Protein AF-A0AAF0JA16-F1 (afdb_monomer)

InterPro domains:
  IPR009851 Modifier of rudimentary, Modr [PF07200] (41-180)
  IPR009851 Modifier of rudimentary, Modr [PS513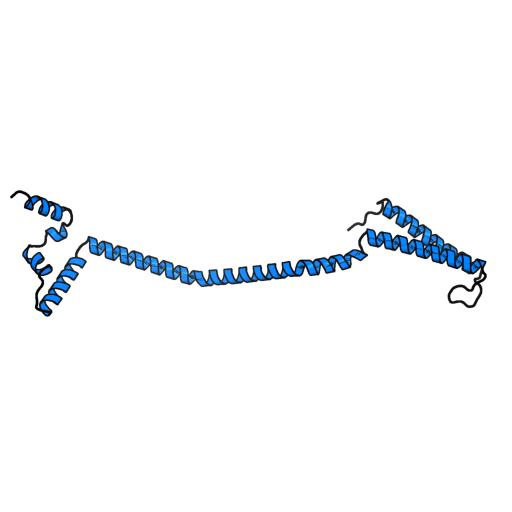14] (102-194)
  IPR029012 Helix hairpin bin domain superfamily [G3DSA:1.10.287.660] (104-188)
  IPR037202 ESCRT assembly domain [SSF140111] (117-178)

Sequence (194 aa):
MAGRGASSARLAAEFPSIAQLSRDEMREVLGESHDPRIQEDQAAYFDALLHSLPEVRDLYDEHKALLERVEEQAARNAELRPKLEAVRAATRAAYEHARAADAAWPAVEREMNEAYKRFSPMALQTRLQLAAAHAHDESEALANAYVEGLPATDSLDMIDDTTFVRHYRALRTLYHRRALLHEQCTHQRVQWRT

pLDDT: mean 85.33, std 13.67, range [38.09, 98.25]

Mean predicted aligned error: 13.99 Å

Foldseek 3Di:
DPPPVVVLVVCCVVPVLVSPDDPVLVCLLVPDDPDVVSVVVSVVVVVVSCCVRPVSVVVVVVVVVVVVVVVVVVVVCVVCVVVVVVVVVVVVVVVVVVVVCVVCVVVVVVVVVVVCVCVPLVNVLVVLVVVLVVLVVVLVVLVVCLVVQHDDPPDPDGQDPVNSVVSSVVSVVSNVVSVVVSVCSVVVVDDDDD

Radius of gyration: 54.85 Å; Cα contacts (8 Å, |Δi|>4): 75; chains: 1; bounding box: 85×49×149 Å

Solvent-accessible surface area (backbone atoms only — not comparable to full-atom values): 10835 Å² total; per-residue (Å²): 141,82,67,68,65,62,54,53,54,48,47,38,70,78,36,55,77,66,58,68,56,50,76,64,58,54,44,56,59,70,51,89,58,94,46,73,69,63,39,51,55,33,51,52,50,43,51,52,51,51,67,64,36,65,72,52,42,53,51,49,53,52,51,50,54,49,49,54,52,51,51,53,50,49,51,52,50,59,67,45,43,62,59,53,52,51,50,52,51,53,53,49,53,53,49,52,52,51,53,50,50,60,69,48,42,67,57,55,51,48,55,52,49,60,64,43,51,66,70,32,71,66,44,46,50,51,51,44,51,51,56,21,51,51,31,44,53,52,36,51,50,54,52,50,31,58,76,71,66,37,52,44,92,97,41,96,50,69,67,49,70,72,58,46,55,53,52,45,49,52,31,49,55,51,20,54,52,36,47,54,52,47,53,38,52,75,68,62,73,60,77,82,85,125

Organism: NCBI:txid223818

Structure (mmCIF, N/CA/C/O backbone):
data_AF-A0AAF0JA16-F1
#
_entry.id   AF-A0AAF0JA16-F1
#
loop_
_atom_site.group_PDB
_atom_site.id
_atom_site.type_symbol
_atom_site.label_atom_id
_atom_site.label_alt_id
_atom_site.label_comp_id
_atom_site.label_asym_id
_atom_site.label_entity_id
_atom_site.label_seq_id
_atom_site.pdbx_PDB_ins_code
_atom_site.Cartn_x
_atom_site.Cartn_y
_atom_site.Cartn_z
_atom_site.occupancy
_atom_site.B_iso_or_equiv
_atom_site.auth_seq_id
_atom_site.auth_comp_id
_atom_site.auth_asym_id
_atom_site.auth_atom_id
_atom_site.pdbx_PDB_model_num
ATOM 1 N N . MET A 1 1 ? -23.930 -7.642 89.501 1.00 40.31 1 MET A N 1
ATOM 2 C CA . MET A 1 1 ? -25.013 -7.668 88.487 1.00 40.31 1 MET A CA 1
ATOM 3 C C . MET A 1 1 ? -25.093 -6.352 87.688 1.00 40.31 1 MET A C 1
ATOM 5 O O . MET A 1 1 ? -26.172 -5.799 87.553 1.00 40.31 1 MET A O 1
ATOM 9 N N . ALA A 1 2 ? -23.988 -5.842 87.121 1.00 38.09 2 ALA A N 1
ATOM 10 C CA . ALA A 1 2 ? -23.960 -4.517 86.466 1.00 38.09 2 ALA A CA 1
ATOM 11 C C . ALA A 1 2 ? -23.761 -4.555 84.931 1.00 38.09 2 ALA A C 1
ATOM 13 O O . ALA A 1 2 ? -23.562 -3.519 84.312 1.00 38.09 2 ALA A O 1
ATOM 14 N N . GLY A 1 3 ? -23.803 -5.738 84.303 1.00 45.00 3 GLY A N 1
ATOM 15 C CA . GLY A 1 3 ? -23.477 -5.899 82.874 1.00 45.00 3 GLY A CA 1
ATOM 16 C C . GLY A 1 3 ? -24.665 -5.935 81.903 1.00 45.00 3 GLY A C 1
ATOM 17 O O . GLY A 1 3 ? -24.465 -5.736 80.714 1.00 45.00 3 GLY A O 1
ATOM 18 N N . ARG A 1 4 ? -25.901 -6.182 82.372 1.00 47.59 4 ARG A N 1
ATOM 19 C CA . ARG A 1 4 ? -27.063 -6.432 81.485 1.00 47.59 4 ARG A CA 1
ATOM 20 C C . ARG A 1 4 ? -27.786 -5.175 80.985 1.00 47.59 4 ARG A C 1
ATOM 22 O O . ARG A 1 4 ? -28.401 -5.223 79.929 1.00 47.59 4 ARG A O 1
ATOM 29 N N . GLY A 1 5 ? -27.717 -4.061 81.717 1.00 54.66 5 GLY A N 1
ATOM 30 C CA . GLY A 1 5 ? -28.348 -2.801 81.293 1.00 54.66 5 GLY A CA 1
ATOM 31 C C . GLY A 1 5 ? -27.580 -2.104 80.166 1.00 54.66 5 GLY A C 1
ATOM 32 O O . GLY A 1 5 ? -28.185 -1.576 79.238 1.00 54.66 5 GLY A O 1
ATOM 33 N N . ALA A 1 6 ? -26.245 -2.169 80.203 1.00 54.75 6 ALA A N 1
ATOM 34 C CA . ALA A 1 6 ? -25.381 -1.524 79.216 1.00 54.75 6 ALA A CA 1
ATOM 35 C C . ALA A 1 6 ? -25.471 -2.176 77.825 1.00 54.75 6 ALA A C 1
ATOM 37 O O . ALA A 1 6 ? -25.436 -1.470 76.823 1.00 54.75 6 ALA A O 1
ATOM 38 N N . SER A 1 7 ? -25.635 -3.503 77.748 1.00 59.12 7 SER A N 1
ATOM 39 C CA . SER A 1 7 ? -25.809 -4.209 76.471 1.00 59.12 7 SER A CA 1
ATOM 40 C C . SER A 1 7 ? -27.164 -3.912 75.824 1.00 59.12 7 SER A C 1
ATOM 42 O O . SER A 1 7 ? -27.219 -3.678 74.623 1.00 59.12 7 SER A O 1
ATOM 44 N N . SER A 1 8 ? -28.241 -3.848 76.616 1.00 61.88 8 SER A N 1
ATOM 45 C CA . SER A 1 8 ? -29.583 -3.510 76.120 1.00 61.88 8 SER A CA 1
ATOM 46 C C . SER A 1 8 ? -29.673 -2.066 75.618 1.00 61.88 8 SER A C 1
ATOM 48 O O . SER A 1 8 ? -30.321 -1.816 74.610 1.00 61.88 8 SER A O 1
ATOM 50 N N . ALA A 1 9 ? -29.003 -1.123 76.290 1.00 69.38 9 ALA A N 1
ATOM 51 C CA . ALA A 1 9 ? -28.956 0.276 75.865 1.00 69.38 9 ALA A CA 1
ATOM 52 C C . ALA A 1 9 ? -28.160 0.473 74.562 1.00 69.38 9 ALA A C 1
ATOM 54 O O . ALA A 1 9 ? -28.510 1.328 73.756 1.00 69.38 9 ALA A O 1
ATOM 55 N N . ARG A 1 10 ? -27.116 -0.336 74.334 1.00 72.75 10 ARG A N 1
ATOM 56 C CA . ARG A 1 10 ? -26.325 -0.318 73.093 1.00 72.75 10 ARG A CA 1
ATOM 57 C C . ARG A 1 10 ? -27.101 -0.889 71.905 1.00 72.75 10 ARG A C 1
ATOM 59 O O . ARG A 1 10 ? -27.164 -0.252 70.864 1.00 72.75 10 ARG A O 1
ATOM 66 N N . LEU A 1 11 ? -27.761 -2.032 72.105 1.00 67.81 11 LEU A N 1
ATOM 67 C CA . LEU A 1 11 ? -28.657 -2.643 71.115 1.00 67.81 11 LEU A CA 1
ATOM 68 C C . LEU A 1 11 ? -29.817 -1.715 70.737 1.00 67.81 11 LEU A C 1
ATOM 70 O O . LEU A 1 11 ? -30.164 -1.626 69.569 1.00 67.81 11 LEU A O 1
ATOM 74 N N . ALA A 1 12 ? -30.378 -0.985 71.704 1.00 72.62 12 ALA A N 1
ATOM 75 C CA . ALA A 1 12 ? -31.430 -0.005 71.443 1.00 72.62 12 ALA A CA 1
ATOM 76 C C . ALA A 1 12 ? -30.948 1.247 70.695 1.00 72.62 12 ALA A C 1
ATOM 78 O O . ALA A 1 12 ? -31.751 1.897 70.032 1.00 72.62 12 ALA A O 1
ATOM 79 N N . ALA A 1 13 ? -29.660 1.582 70.793 1.00 76.06 13 ALA A N 1
ATOM 80 C CA . ALA A 1 13 ? -29.061 2.684 70.048 1.00 76.06 13 ALA A CA 1
ATOM 81 C C . ALA A 1 13 ? -28.704 2.290 68.605 1.00 76.06 13 ALA A C 1
ATOM 83 O O . ALA A 1 13 ? -28.847 3.111 67.706 1.00 76.06 13 ALA A O 1
ATOM 84 N N . GLU A 1 14 ? -28.244 1.055 68.390 1.00 76.56 14 GLU A N 1
ATOM 85 C CA . GLU A 1 14 ? -27.844 0.544 67.070 1.00 76.56 14 GLU A CA 1
ATOM 86 C C . GLU A 1 14 ? -29.037 0.003 66.264 1.00 76.56 14 GLU A C 1
ATOM 88 O O . GLU A 1 14 ? -29.074 0.181 65.056 1.00 76.56 14 GLU A O 1
ATOM 93 N N . PHE A 1 15 ? -30.041 -0.590 66.923 1.00 74.81 15 PHE A N 1
ATOM 94 C CA . PHE A 1 15 ? -31.211 -1.202 66.281 1.00 74.81 15 PHE A CA 1
ATOM 95 C C . PHE A 1 15 ? -32.516 -0.764 66.970 1.00 74.81 15 PHE A C 1
ATOM 97 O O . PHE A 1 15 ? -33.174 -1.556 67.658 1.00 74.81 15 PHE A O 1
ATOM 104 N N . PRO A 1 16 ? -32.917 0.510 66.810 1.00 77.94 16 PRO A N 1
ATOM 105 C CA . PRO A 1 16 ? -34.032 1.103 67.551 1.00 77.94 16 PRO A CA 1
ATOM 106 C C . PRO A 1 16 ? -35.389 0.464 67.230 1.00 77.94 16 PRO A C 1
ATOM 108 O O . PRO A 1 16 ? -36.270 0.435 68.085 1.00 77.94 16 PRO A O 1
ATOM 111 N N . SER A 1 17 ? -35.557 -0.064 66.018 1.00 74.69 17 SER A N 1
ATOM 112 C CA . SER A 1 17 ? -36.748 -0.789 65.558 1.00 74.69 17 SER A CA 1
ATOM 113 C C . SER A 1 17 ? -36.866 -2.179 66.188 1.00 74.69 17 SER A C 1
ATOM 115 O O . SER A 1 17 ? -37.956 -2.581 66.579 1.00 74.69 17 SER A O 1
ATOM 117 N N . ILE A 1 18 ? -35.749 -2.889 66.367 1.00 76.00 18 ILE A N 1
ATOM 118 C CA . ILE A 1 18 ? -35.721 -4.219 66.999 1.00 76.00 18 ILE A CA 1
ATOM 119 C C . ILE A 1 18 ? -35.887 -4.098 68.519 1.00 76.00 18 ILE A C 1
ATOM 121 O O . ILE A 1 18 ? -36.536 -4.925 69.151 1.00 76.00 18 ILE A O 1
ATOM 125 N N . ALA A 1 19 ? -35.354 -3.031 69.117 1.00 78.56 19 ALA A N 1
ATOM 126 C CA . ALA A 1 19 ? -35.462 -2.781 70.551 1.00 78.56 19 ALA A CA 1
ATOM 127 C C . ALA A 1 19 ? -36.876 -2.410 71.031 1.00 78.56 19 ALA A C 1
ATOM 129 O O . ALA A 1 19 ? -37.125 -2.426 72.237 1.00 78.56 19 ALA A O 1
ATOM 130 N N . GLN A 1 20 ? -37.788 -2.079 70.110 1.00 78.62 20 GLN A N 1
ATOM 131 C CA . GLN A 1 20 ? -39.200 -1.826 70.410 1.00 78.62 20 GLN A CA 1
ATOM 132 C C . GLN A 1 20 ? -40.037 -3.107 70.501 1.00 78.62 20 GLN A C 1
ATOM 134 O O . GLN A 1 20 ? -41.131 -3.050 71.061 1.00 78.62 20 GLN A O 1
ATOM 139 N N . LEU A 1 21 ? -39.542 -4.249 70.005 1.00 79.06 21 LEU A N 1
ATOM 140 C CA . LEU A 1 21 ? -40.257 -5.515 70.148 1.00 79.06 21 LEU A CA 1
ATOM 141 C C . LEU A 1 21 ? -40.313 -5.952 71.612 1.00 79.06 21 LEU A C 1
ATOM 143 O O . LEU A 1 21 ? -39.342 -5.859 72.371 1.00 79.06 21 LEU A O 1
ATOM 147 N N . SER A 1 22 ? -41.457 -6.503 71.997 1.00 82.00 22 SER A N 1
ATOM 148 C CA . SER A 1 22 ? -41.616 -7.168 73.277 1.00 82.00 22 SER A CA 1
ATOM 149 C C . SER A 1 22 ? -40.804 -8.466 73.325 1.00 82.00 22 SER A C 1
ATOM 151 O O . SER A 1 22 ? -40.467 -9.103 72.324 1.00 82.00 22 SER A O 1
ATOM 153 N N . ARG A 1 23 ? -40.477 -8.889 74.547 1.00 75.94 23 ARG A N 1
ATOM 154 C CA . ARG A 1 23 ? -39.718 -10.121 74.792 1.00 75.94 23 ARG A CA 1
ATOM 155 C C . ARG A 1 23 ? -40.447 -11.379 74.318 1.00 75.94 23 ARG A C 1
ATOM 157 O O . ARG A 1 23 ? -39.785 -12.368 74.003 1.00 75.94 23 ARG A O 1
ATOM 164 N N . ASP A 1 24 ? -41.772 -11.340 74.311 1.00 76.81 24 ASP A N 1
ATOM 165 C CA . ASP A 1 24 ? -42.605 -12.460 73.892 1.00 76.81 24 ASP A CA 1
ATOM 166 C C . ASP A 1 24 ? -42.672 -12.537 72.361 1.00 76.81 24 ASP A C 1
ATOM 168 O O . ASP A 1 24 ? -42.455 -13.616 71.820 1.00 76.81 24 ASP A O 1
ATOM 172 N N . GLU A 1 25 ? -42.762 -11.401 71.661 1.00 74.88 25 GLU A N 1
ATOM 173 C CA . GLU A 1 25 ? -42.650 -11.349 70.193 1.00 74.88 25 GLU A CA 1
ATOM 174 C C . GLU A 1 25 ? -41.266 -11.811 69.707 1.00 74.88 25 GLU A C 1
ATOM 176 O O . GLU A 1 25 ? -41.164 -12.593 68.769 1.00 74.88 25 GLU A O 1
ATOM 181 N N . MET A 1 26 ? -40.176 -11.414 70.377 1.00 73.31 26 MET A N 1
ATOM 182 C CA . MET A 1 26 ? -38.834 -11.920 70.042 1.00 73.31 26 MET A CA 1
ATOM 183 C C . MET A 1 26 ? -38.701 -13.435 70.247 1.00 73.31 26 MET A C 1
ATOM 185 O O . MET A 1 26 ? -37.944 -14.091 69.535 1.00 73.31 26 MET A O 1
ATOM 189 N N . ARG A 1 27 ? -39.410 -14.007 71.227 1.00 75.44 27 ARG A N 1
ATOM 190 C CA . ARG A 1 27 ? -39.440 -15.460 71.452 1.00 75.44 27 ARG A CA 1
ATOM 191 C C . ARG A 1 27 ? -40.294 -16.190 70.431 1.00 75.44 27 ARG A C 1
ATOM 193 O O . ARG A 1 27 ? -39.962 -17.319 70.102 1.00 75.44 27 ARG A O 1
ATOM 200 N N . GLU A 1 28 ? -41.367 -15.569 69.971 1.00 75.50 28 GLU A N 1
ATOM 201 C CA . GLU A 1 28 ? -42.232 -16.104 68.923 1.00 75.50 28 GLU A CA 1
ATOM 202 C C . GLU A 1 28 ? -41.519 -16.112 67.566 1.00 75.50 28 GLU A C 1
ATOM 204 O O . GLU A 1 28 ? -41.611 -17.090 66.834 1.00 75.50 28 GLU A O 1
ATOM 209 N N . VAL A 1 29 ? -40.711 -15.084 67.293 1.00 73.38 29 VAL A N 1
ATOM 210 C CA . VAL A 1 29 ? -39.870 -14.978 66.091 1.00 73.38 29 VAL A CA 1
ATOM 211 C C . VAL A 1 29 ? -38.687 -15.956 66.103 1.00 73.38 29 VAL A C 1
ATOM 213 O O . VAL A 1 29 ? -38.330 -16.505 65.067 1.00 73.38 29 VAL A O 1
ATOM 216 N N . LEU A 1 30 ? -38.047 -16.161 67.260 1.00 72.56 30 LEU A N 1
ATOM 217 C CA . LEU A 1 30 ? -36.846 -17.005 67.400 1.00 72.56 30 LEU A CA 1
ATOM 218 C C . LEU A 1 30 ? -37.149 -18.440 67.865 1.00 72.56 30 LEU A C 1
ATOM 220 O O . LEU A 1 30 ? -36.226 -19.232 68.059 1.00 72.56 30 LEU A O 1
ATOM 224 N N . GLY A 1 31 ? -38.412 -18.759 68.140 1.00 72.56 31 GLY A N 1
ATOM 225 C CA . GLY A 1 31 ? -38.814 -20.039 68.706 1.00 72.56 31 GLY A CA 1
ATOM 226 C C . GLY A 1 31 ? -38.837 -21.135 67.649 1.00 72.56 31 GLY A C 1
ATOM 227 O O . GLY A 1 31 ? -39.667 -21.107 66.753 1.00 72.56 31 GLY A O 1
ATOM 228 N N . GLU A 1 32 ? -37.982 -22.147 67.784 1.00 65.56 32 GLU A N 1
ATOM 229 C CA . GLU A 1 32 ? -38.069 -23.366 66.973 1.00 65.56 32 GLU A CA 1
ATOM 230 C C . GLU A 1 32 ? -39.258 -24.213 67.451 1.00 65.56 32 GLU A C 1
ATOM 232 O O . GLU A 1 32 ? -39.171 -24.968 68.424 1.00 65.56 32 GLU A O 1
ATOM 237 N N . SER A 1 33 ? -40.407 -24.059 66.796 1.00 67.19 33 SER A N 1
ATOM 238 C CA . SER A 1 33 ? -41.562 -24.934 66.994 1.00 67.19 33 SER A CA 1
ATOM 239 C C . SER A 1 33 ? -41.408 -26.220 66.158 1.00 67.19 33 SER A C 1
ATOM 241 O O . SER A 1 33 ? -40.929 -26.193 65.031 1.00 67.19 33 SER A O 1
ATOM 243 N N . HIS A 1 34 ? -41.772 -27.380 66.723 1.00 60.41 34 HIS A N 1
ATOM 244 C CA . HIS A 1 34 ? -41.635 -28.701 66.071 1.00 60.41 34 HIS A CA 1
ATOM 245 C C . HIS A 1 34 ? -42.831 -29.055 65.160 1.00 60.41 34 HIS A C 1
ATOM 247 O O . HIS A 1 34 ? -42.883 -30.147 64.596 1.00 60.41 34 HIS A O 1
ATOM 253 N N . ASP A 1 35 ? -43.819 -28.160 65.071 1.00 69.75 35 ASP A N 1
ATOM 254 C CA . ASP A 1 35 ? -45.048 -28.334 64.297 1.00 69.75 35 ASP A CA 1
ATOM 255 C C . ASP A 1 35 ? -44.912 -27.568 62.966 1.00 69.75 35 ASP A C 1
ATOM 257 O O . ASP A 1 35 ? -44.764 -26.342 62.991 1.00 69.75 35 ASP A O 1
ATOM 261 N N . PRO A 1 36 ? -44.944 -28.247 61.803 1.00 71.12 36 PRO A N 1
ATOM 262 C CA . PRO A 1 36 ? -44.595 -27.642 60.515 1.00 71.12 36 PRO A CA 1
ATOM 263 C C . PRO A 1 36 ? -45.485 -26.455 60.124 1.00 71.12 36 PRO A C 1
ATOM 265 O O 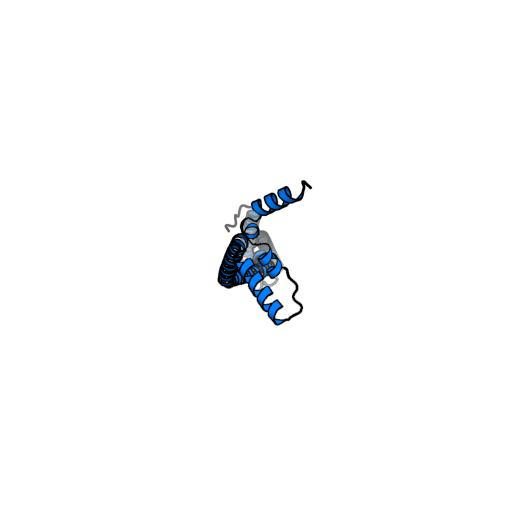. PRO A 1 36 ? -45.017 -25.543 59.454 1.00 71.12 36 PRO A O 1
ATOM 268 N N . ARG A 1 37 ? -46.749 -26.425 60.567 1.00 70.19 37 ARG A N 1
ATOM 269 C CA . ARG A 1 37 ? -47.670 -25.312 60.263 1.00 70.19 37 ARG A CA 1
ATOM 270 C C . ARG A 1 37 ? -47.310 -24.040 61.024 1.00 70.19 37 ARG A C 1
ATOM 272 O O . ARG A 1 37 ? -47.317 -22.953 60.466 1.00 70.19 37 ARG A O 1
ATOM 279 N N . ILE A 1 38 ? -46.966 -24.198 62.298 1.00 70.56 38 ILE A N 1
ATOM 280 C CA . ILE A 1 38 ? -46.585 -23.086 63.175 1.00 70.56 38 ILE A CA 1
ATOM 281 C C . ILE A 1 38 ? -45.225 -22.527 62.733 1.00 70.56 38 ILE A C 1
ATOM 283 O O . ILE A 1 38 ? -44.999 -21.323 62.798 1.00 70.56 38 ILE A O 1
ATOM 287 N N . GLN A 1 39 ? -44.351 -23.387 62.212 1.00 71.69 39 G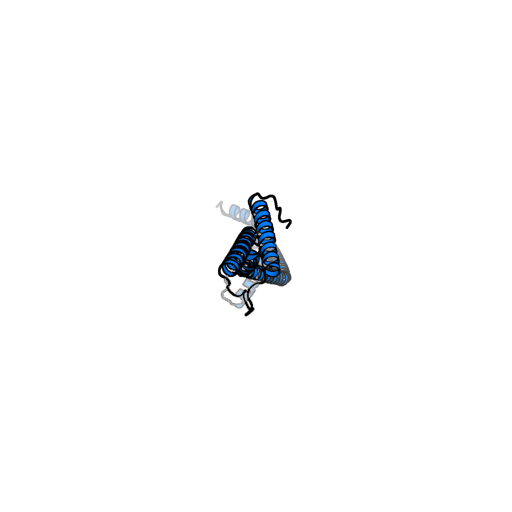LN A N 1
ATOM 288 C CA . GLN A 1 39 ? -43.055 -22.996 61.672 1.00 71.69 39 GLN A CA 1
ATOM 289 C C . GLN A 1 39 ? -43.166 -22.168 60.376 1.00 71.69 39 GLN A C 1
ATOM 291 O O . GLN A 1 39 ? -42.408 -21.215 60.203 1.00 71.69 39 GLN A O 1
ATOM 296 N N . GLU A 1 40 ? -44.115 -22.484 59.488 1.00 76.31 40 GLU A N 1
ATOM 297 C CA . GLU A 1 40 ? -44.397 -21.684 58.284 1.00 76.31 40 GLU A CA 1
ATOM 298 C C . GLU A 1 40 ? -44.936 -20.288 58.634 1.00 76.31 40 GLU A C 1
ATOM 300 O O . GLU A 1 40 ? -44.445 -19.290 58.102 1.00 76.31 40 GLU A O 1
ATOM 305 N N . ASP A 1 41 ? -45.877 -20.199 59.578 1.00 77.12 41 ASP A N 1
ATOM 306 C CA . ASP A 1 41 ? -46.441 -18.921 60.034 1.00 77.12 41 ASP A CA 1
ATOM 307 C C . ASP A 1 41 ? -45.385 -18.047 60.740 1.00 77.12 41 ASP A C 1
ATOM 309 O O . ASP A 1 41 ? -45.328 -16.833 60.531 1.00 77.12 41 ASP A O 1
ATOM 313 N N . GLN A 1 42 ? -44.491 -18.658 61.527 1.00 76.56 42 GLN A N 1
ATOM 314 C CA . GLN A 1 42 ? -43.357 -17.976 62.167 1.00 76.56 42 GLN A CA 1
ATOM 315 C C . GLN A 1 42 ? -42.328 -17.476 61.147 1.00 76.56 42 GLN A C 1
ATOM 317 O O . GLN A 1 42 ? -41.833 -16.355 61.273 1.00 76.56 42 GLN A O 1
ATOM 322 N N . ALA A 1 43 ? -42.032 -18.272 60.116 1.00 79.88 43 ALA A N 1
ATOM 323 C CA . ALA A 1 43 ? -41.151 -17.863 59.028 1.00 79.88 43 ALA A CA 1
ATOM 324 C C . ALA A 1 43 ? -41.746 -16.690 58.232 1.00 79.88 43 ALA A C 1
ATOM 326 O O . ALA A 1 43 ? -41.035 -15.731 57.942 1.00 79.88 43 ALA A O 1
ATOM 327 N N . ALA A 1 44 ? -43.051 -16.722 57.945 1.00 82.56 44 ALA A N 1
ATOM 328 C CA . ALA A 1 44 ? -43.755 -15.627 57.281 1.00 82.56 44 ALA A CA 1
ATOM 329 C C . ALA A 1 44 ? -43.804 -14.353 58.143 1.00 82.56 44 ALA A C 1
ATOM 331 O O . ALA A 1 44 ? -43.647 -13.246 57.628 1.00 82.56 44 ALA A O 1
ATOM 332 N N . TYR A 1 45 ? -43.982 -14.490 59.460 1.00 81.81 45 TYR A N 1
ATOM 333 C CA . TYR A 1 45 ? -43.950 -13.360 60.389 1.00 81.81 45 TYR A CA 1
ATOM 334 C C . TYR A 1 45 ? -42.554 -12.734 60.493 1.00 81.81 45 TYR A C 1
ATOM 336 O O . TYR A 1 45 ? -42.418 -11.510 60.464 1.00 81.81 45 TYR A O 1
ATOM 344 N N . PHE A 1 46 ? -41.506 -13.558 60.559 1.00 83.31 46 PHE A N 1
ATOM 345 C CA . PHE A 1 46 ? -40.122 -13.089 60.530 1.00 83.31 46 PHE A CA 1
ATOM 346 C C . PHE A 1 46 ? -39.787 -12.378 59.217 1.00 83.31 46 PHE A C 1
ATOM 348 O O . PHE A 1 46 ? -39.200 -11.299 59.245 1.00 83.31 46 PHE A O 1
ATOM 355 N N . ASP A 1 47 ? -40.206 -12.936 58.083 1.00 85.12 47 ASP A N 1
ATOM 356 C CA . ASP A 1 47 ? -40.040 -12.326 56.763 1.00 85.12 47 ASP A CA 1
ATOM 357 C C . ASP A 1 47 ? -40.746 -10.961 56.684 1.00 85.12 47 ASP A C 1
ATOM 359 O O . ASP A 1 47 ? -40.145 -9.951 56.313 1.00 85.12 47 ASP A O 1
ATOM 363 N N . ALA A 1 48 ? -41.990 -10.876 57.164 1.00 84.88 48 ALA A N 1
ATOM 364 C CA . ALA A 1 48 ? -42.727 -9.618 57.244 1.00 84.88 48 ALA A CA 1
ATOM 365 C C . ALA A 1 48 ? -42.039 -8.584 58.156 1.00 84.88 48 ALA A C 1
ATOM 367 O O . ALA A 1 48 ? -41.985 -7.399 57.811 1.00 84.88 48 ALA A O 1
ATOM 368 N N . LEU A 1 49 ? -41.479 -9.016 59.293 1.00 83.88 49 LEU A N 1
ATOM 369 C CA . LEU A 1 49 ? -40.715 -8.154 60.194 1.00 83.88 49 LEU A CA 1
ATOM 370 C C . LEU A 1 49 ? -39.434 -7.650 59.519 1.00 83.88 49 LEU A C 1
ATOM 372 O O . LEU A 1 49 ? -39.178 -6.445 59.536 1.00 83.88 49 LEU A O 1
ATOM 376 N N . LEU A 1 50 ? -38.670 -8.533 58.870 1.00 83.94 50 LEU A N 1
ATOM 377 C CA . LEU A 1 50 ? -37.477 -8.185 58.095 1.00 83.94 50 LEU A CA 1
ATOM 378 C C . LEU A 1 50 ? -37.787 -7.155 57.009 1.00 83.94 50 LEU A C 1
ATOM 380 O O . LEU A 1 50 ? -37.104 -6.140 56.910 1.00 83.94 50 LEU A O 1
ATOM 384 N N . HIS A 1 51 ? -38.860 -7.357 56.249 1.00 84.25 51 HIS A N 1
ATOM 385 C CA . HIS A 1 51 ? -39.307 -6.417 55.222 1.00 84.25 51 HIS A CA 1
ATOM 386 C C . HIS A 1 51 ? -39.938 -5.131 55.777 1.00 84.25 51 HIS A C 1
ATOM 388 O O . HIS A 1 51 ? -40.180 -4.183 55.024 1.00 84.25 51 HIS A O 1
ATOM 394 N N . SER A 1 52 ? -40.224 -5.065 57.078 1.00 85.69 52 SER A N 1
ATOM 395 C CA . SER A 1 52 ? -40.686 -3.848 57.754 1.00 85.69 52 SER A CA 1
ATOM 396 C C . SER A 1 52 ? -39.542 -2.952 58.239 1.00 85.69 52 SER A C 1
ATOM 398 O O . SER A 1 52 ? -39.761 -1.756 58.444 1.00 85.69 52 SER A O 1
ATOM 400 N N . LEU A 1 53 ? -38.326 -3.498 58.378 1.00 88.50 53 LEU A N 1
ATOM 401 C CA . LEU A 1 53 ? -37.152 -2.746 58.813 1.00 88.50 53 LEU A CA 1
ATOM 402 C C . LEU A 1 53 ? -36.743 -1.702 57.755 1.00 88.50 53 LEU A C 1
ATOM 404 O O . LEU A 1 53 ? -36.616 -2.043 56.578 1.00 88.50 53 LEU A O 1
ATOM 408 N N . PRO A 1 54 ? -36.496 -0.440 58.159 1.00 86.81 54 PRO A N 1
ATOM 409 C CA . PRO A 1 54 ? -36.164 0.637 57.227 1.00 86.81 54 PRO A CA 1
ATOM 410 C C . PRO A 1 54 ? -34.844 0.376 56.494 1.00 86.81 54 PRO A C 1
ATOM 412 O O . PRO A 1 54 ? -34.809 0.487 55.279 1.00 86.81 54 PRO A O 1
ATOM 415 N N . GLU A 1 55 ? -33.811 -0.099 57.196 1.00 86.69 55 GLU A N 1
ATOM 416 C CA . GLU A 1 55 ? -32.509 -0.432 56.595 1.00 86.69 55 GLU A CA 1
ATOM 417 C C . GLU A 1 55 ? -32.624 -1.505 55.504 1.00 86.69 55 GLU A C 1
ATOM 419 O O . GLU A 1 55 ? -31.969 -1.434 54.469 1.00 86.69 55 GLU A O 1
ATOM 424 N N . VAL A 1 56 ? -33.488 -2.501 55.715 1.00 89.62 56 VAL A N 1
ATOM 425 C CA . VAL A 1 56 ? -33.720 -3.579 54.748 1.00 89.62 56 VAL A CA 1
ATOM 426 C C . VAL A 1 56 ? -34.485 -3.052 53.532 1.00 89.62 56 VAL A C 1
ATOM 428 O O . VAL A 1 56 ? -34.164 -3.423 52.406 1.00 89.62 56 VAL A O 1
ATOM 431 N N . ARG A 1 57 ? -35.462 -2.159 53.731 1.00 89.25 57 ARG A N 1
ATOM 432 C CA . ARG A 1 57 ? -36.180 -1.489 52.634 1.00 89.25 57 ARG A CA 1
ATOM 433 C C . ARG A 1 57 ? -35.261 -0.601 51.805 1.00 89.25 57 ARG A C 1
ATOM 435 O O . ARG A 1 57 ? -35.288 -0.715 50.586 1.00 89.25 57 ARG A O 1
ATOM 442 N N . ASP A 1 58 ? -34.417 0.190 52.459 1.00 92.38 58 ASP A N 1
ATOM 443 C CA . ASP A 1 58 ? -33.441 1.050 51.790 1.00 92.38 58 ASP A CA 1
ATOM 444 C C . ASP A 1 58 ? -32.488 0.207 50.926 1.00 92.38 58 ASP A C 1
ATOM 446 O O . ASP A 1 58 ? -32.261 0.521 49.759 1.00 92.38 58 ASP A O 1
ATOM 450 N N . LEU A 1 59 ? -32.016 -0.937 51.440 1.00 92.75 59 LEU A N 1
ATOM 451 C CA . LEU A 1 59 ? -31.209 -1.885 50.665 1.00 92.75 59 LEU A CA 1
ATOM 452 C C . LEU A 1 59 ? -31.967 -2.489 49.473 1.00 92.75 59 LEU A C 1
ATOM 454 O O . LEU A 1 59 ? -31.382 -2.660 48.402 1.00 92.75 59 LEU A O 1
ATOM 458 N N . TYR A 1 60 ? -33.254 -2.818 49.626 1.00 93.38 60 TYR A N 1
ATOM 459 C CA . TYR A 1 60 ? -34.079 -3.305 48.515 1.00 93.38 60 TYR A CA 1
ATOM 460 C C . TYR A 1 60 ? -34.286 -2.235 47.440 1.00 93.38 60 TYR A C 1
ATOM 462 O O . TYR A 1 60 ? -34.210 -2.550 46.249 1.00 93.38 60 TYR A O 1
ATOM 470 N N . ASP A 1 61 ? -34.504 -0.984 47.841 1.00 94.44 61 ASP A N 1
ATOM 471 C CA . ASP A 1 61 ? -34.671 0.146 46.930 1.00 94.44 61 ASP A CA 1
ATOM 472 C C . ASP A 1 61 ? -33.364 0.458 46.187 1.00 94.44 61 ASP A C 1
ATOM 474 O O . ASP A 1 61 ? -33.370 0.634 44.965 1.00 94.44 61 ASP A O 1
ATOM 478 N N . GLU A 1 62 ? -32.223 0.435 46.881 1.00 96.38 62 GLU A N 1
ATOM 479 C CA . GLU A 1 62 ? -30.898 0.554 46.265 1.00 96.38 62 GLU A CA 1
ATOM 480 C C . GLU A 1 62 ? -30.624 -0.587 45.282 1.00 96.38 62 GLU A C 1
ATOM 482 O O . GLU A 1 62 ? -30.186 -0.351 44.152 1.00 96.38 62 GLU A O 1
ATOM 487 N N . HIS A 1 63 ? -30.912 -1.827 45.681 1.00 95.88 63 HIS A N 1
ATOM 488 C CA . HIS A 1 63 ? -30.745 -2.998 44.828 1.00 95.88 63 HIS A CA 1
ATOM 489 C C . HIS A 1 63 ? -31.612 -2.903 43.568 1.00 95.88 63 HIS A C 1
ATOM 491 O O . HIS A 1 63 ? -31.129 -3.147 42.460 1.00 95.88 63 HIS A O 1
ATOM 497 N N . LYS A 1 64 ? -32.872 -2.485 43.709 1.00 96.44 64 LYS A N 1
ATOM 498 C CA . LYS A 1 64 ? -33.773 -2.262 42.577 1.00 96.44 64 LYS A CA 1
ATOM 499 C C . LYS A 1 64 ? -33.251 -1.162 41.651 1.00 96.44 64 LYS A C 1
ATOM 501 O O . LYS A 1 64 ? -33.186 -1.374 40.443 1.00 96.44 64 LYS A O 1
ATOM 506 N N . ALA A 1 65 ? -32.808 -0.031 42.199 1.00 96.56 65 ALA A N 1
ATOM 507 C CA . ALA A 1 65 ? -32.235 1.056 41.409 1.00 96.56 65 ALA A CA 1
ATOM 508 C C . ALA A 1 65 ? -30.959 0.625 40.660 1.00 96.56 65 ALA A C 1
ATOM 510 O O . ALA A 1 65 ? -30.702 1.077 39.542 1.00 96.56 65 ALA A O 1
ATOM 511 N N . LEU A 1 66 ? -30.144 -0.255 41.251 1.00 97.31 66 LEU A N 1
ATOM 512 C CA . LEU A 1 66 ? -28.981 -0.837 40.580 1.00 97.31 66 LEU A CA 1
ATOM 513 C C . LEU A 1 66 ? -29.386 -1.774 39.441 1.00 97.31 66 LEU A C 1
ATOM 515 O O . LEU A 1 66 ? -28.783 -1.694 38.371 1.00 97.31 66 LEU A O 1
ATOM 519 N N . LEU A 1 67 ? -30.401 -2.620 39.639 1.00 97.75 67 LEU A N 1
ATOM 520 C CA . LEU A 1 67 ? -30.922 -3.488 38.581 1.00 97.75 67 LEU A CA 1
ATOM 521 C C . LEU A 1 67 ? -31.446 -2.673 37.398 1.00 97.75 67 LEU A C 1
ATOM 523 O O . LEU A 1 67 ? -31.016 -2.913 36.273 1.00 97.75 67 LEU A O 1
ATOM 527 N N . GLU A 1 68 ? -32.266 -1.653 37.654 1.00 97.19 68 GLU A N 1
ATOM 528 C CA . GLU A 1 68 ? -32.786 -0.758 36.611 1.00 97.19 68 GLU A CA 1
ATOM 529 C C . GLU A 1 68 ? -31.640 -0.098 35.823 1.00 97.19 68 GLU A C 1
ATOM 531 O O . GLU A 1 68 ? -31.633 -0.102 34.592 1.00 97.19 68 GLU A O 1
ATOM 536 N N . ARG A 1 69 ? -30.591 0.381 36.509 1.00 97.12 69 ARG A N 1
ATOM 537 C CA . ARG A 1 69 ? -29.400 0.948 35.846 1.00 97.12 69 ARG A CA 1
ATOM 538 C C . ARG A 1 69 ? -28.641 -0.074 35.002 1.00 97.12 69 ARG A C 1
ATOM 540 O O . ARG A 1 69 ? -28.137 0.275 33.932 1.00 97.12 69 ARG A O 1
ATOM 547 N N . VAL A 1 70 ? -28.507 -1.311 35.477 1.00 97.75 70 VAL A N 1
ATOM 548 C CA . VAL A 1 70 ? -27.843 -2.388 34.728 1.00 97.75 70 VAL A CA 1
ATOM 549 C C . VAL A 1 70 ? -28.651 -2.745 33.485 1.00 97.75 70 VAL A C 1
ATOM 551 O O . VAL A 1 70 ? -28.066 -2.898 32.413 1.00 97.75 70 VAL A O 1
ATOM 554 N N . GLU A 1 71 ? -29.975 -2.824 33.600 1.00 97.31 71 GLU A N 1
ATOM 555 C CA . GLU A 1 71 ? -30.881 -3.087 32.482 1.00 97.31 71 GLU A CA 1
ATOM 556 C C . GLU A 1 71 ? -30.832 -1.967 31.440 1.00 97.31 71 GLU A C 1
ATOM 558 O O . GLU A 1 71 ? -30.650 -2.243 30.252 1.00 97.31 71 GLU A O 1
ATOM 563 N N . GLU A 1 72 ? -30.884 -0.702 31.865 1.00 97.12 72 GLU A N 1
ATOM 564 C CA . GLU A 1 72 ? -30.722 0.446 30.969 1.00 97.12 72 GLU A CA 1
ATOM 565 C C . GLU A 1 72 ? -29.373 0.417 30.243 1.00 97.12 72 GLU A C 1
ATOM 567 O O . GLU A 1 72 ? -29.295 0.651 29.033 1.00 97.12 72 GLU A O 1
ATOM 572 N N . GLN A 1 73 ? -28.290 0.113 30.962 1.00 96.81 73 GLN A N 1
ATOM 573 C CA . GLN A 1 73 ? -26.958 0.040 30.371 1.00 96.81 73 GLN A CA 1
ATOM 574 C C . GLN A 1 73 ? -26.835 -1.146 29.406 1.00 96.81 73 GLN A C 1
ATOM 576 O O . GLN A 1 73 ? -26.208 -1.022 28.351 1.00 96.81 73 GLN A O 1
ATOM 581 N N . ALA A 1 74 ? -27.452 -2.284 29.725 1.00 97.12 74 ALA A N 1
ATOM 582 C CA . ALA A 1 74 ? -27.517 -3.439 28.841 1.00 97.12 74 ALA A CA 1
ATOM 583 C C . ALA A 1 74 ? -28.308 -3.122 27.563 1.00 97.12 74 ALA A C 1
ATOM 585 O O . ALA A 1 74 ? -27.843 -3.459 26.472 1.00 97.12 74 ALA A O 1
ATOM 586 N N . ALA A 1 75 ? -29.435 -2.411 27.673 1.00 96.81 75 ALA A N 1
ATOM 587 C CA . ALA A 1 75 ? -30.230 -1.962 26.533 1.00 96.81 75 ALA A CA 1
ATOM 588 C C . ALA A 1 75 ? -29.429 -1.015 25.625 1.00 96.81 75 ALA A C 1
ATO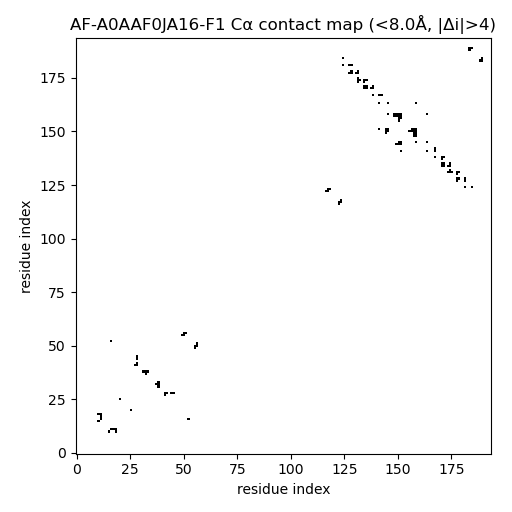M 590 O O . ALA A 1 75 ? -29.305 -1.265 24.425 1.00 96.81 75 ALA A O 1
ATOM 591 N N . ARG A 1 76 ? -28.770 0.002 26.198 1.00 96.50 76 ARG A N 1
ATOM 592 C CA . ARG A 1 76 ? -27.887 0.917 25.446 1.00 96.50 76 ARG A CA 1
ATOM 593 C C . ARG A 1 76 ? -26.746 0.173 24.756 1.00 96.50 76 ARG A C 1
ATOM 595 O O . ARG A 1 76 ? -26.436 0.435 23.595 1.00 96.50 76 ARG A O 1
ATOM 602 N N . ASN A 1 77 ? -26.125 -0.779 25.449 1.00 96.12 77 ASN A N 1
ATOM 603 C CA . ASN A 1 77 ? -25.072 -1.605 24.867 1.00 96.12 77 ASN A CA 1
ATOM 604 C C . ASN A 1 77 ? -25.600 -2.453 23.702 1.00 96.12 77 ASN A C 1
ATOM 606 O O . ASN A 1 77 ? -24.924 -2.555 22.678 1.00 96.12 77 ASN A O 1
ATOM 610 N N . ALA A 1 78 ? -26.799 -3.031 23.827 1.00 96.38 78 ALA A N 1
ATOM 611 C CA . ALA A 1 78 ? -27.433 -3.818 22.774 1.00 96.38 78 ALA A CA 1
ATOM 612 C C . ALA A 1 78 ? -27.742 -2.971 21.528 1.00 96.38 78 ALA A C 1
ATOM 614 O O . ALA A 1 78 ? -27.471 -3.412 20.412 1.00 96.38 78 ALA A O 1
ATOM 615 N N . GLU A 1 79 ? -28.219 -1.737 21.707 1.00 96.19 79 GLU A N 1
ATOM 616 C CA . GLU A 1 79 ? -28.479 -0.794 20.611 1.00 96.19 79 GLU A CA 1
ATOM 617 C C . GLU A 1 79 ? -27.204 -0.334 19.891 1.00 96.19 79 GLU A C 1
ATOM 619 O O . GLU A 1 79 ? -27.191 -0.152 18.669 1.00 96.19 79 GLU A O 1
ATOM 624 N N . LEU A 1 80 ? -26.111 -0.131 20.632 1.00 96.94 80 LEU A N 1
ATOM 625 C CA . LEU A 1 80 ? -24.837 0.321 20.066 1.00 96.94 80 LEU A CA 1
ATOM 626 C C . LEU A 1 80 ? -24.053 -0.805 19.386 1.00 96.94 80 LEU A C 1
ATOM 628 O O . LEU A 1 80 ? -23.288 -0.543 18.452 1.00 96.94 80 LEU A O 1
ATOM 632 N N . ARG A 1 81 ? -24.252 -2.054 19.816 1.00 97.00 81 ARG A N 1
ATOM 633 C CA . ARG A 1 81 ? -23.546 -3.227 19.292 1.00 97.00 81 ARG A CA 1
ATOM 634 C C . ARG A 1 81 ? -23.568 -3.347 17.760 1.00 97.00 81 ARG A C 1
ATOM 636 O O . ARG A 1 81 ? -22.476 -3.444 17.199 1.00 97.00 81 ARG A O 1
ATOM 643 N N . PRO A 1 82 ? -24.714 -3.258 17.053 1.00 96.38 82 PRO A N 1
ATOM 644 C CA . PRO A 1 82 ? -24.732 -3.385 15.595 1.00 96.38 82 PRO A CA 1
ATOM 645 C C . PRO A 1 82 ? -23.950 -2.268 14.896 1.00 96.38 82 PRO A C 1
ATOM 647 O O . PRO A 1 82 ? -23.266 -2.519 13.906 1.00 96.38 82 PRO A O 1
ATOM 650 N N . LYS A 1 83 ? -23.986 -1.036 15.425 1.00 96.44 83 LYS A N 1
ATOM 651 C CA . LYS A 1 83 ? -23.215 0.087 14.867 1.00 96.44 83 LYS A CA 1
ATOM 652 C C . LYS A 1 83 ? -21.713 -0.153 15.018 1.00 96.44 83 LYS A C 1
ATOM 654 O O . LYS A 1 83 ? -20.957 0.064 14.075 1.00 96.44 83 LYS A O 1
ATOM 659 N N .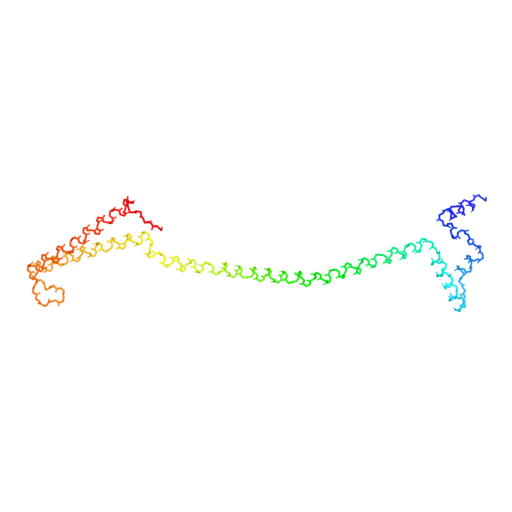 LEU A 1 84 ? -21.280 -0.635 16.184 1.00 97.19 84 LEU A N 1
ATOM 660 C CA . LEU A 1 84 ? -19.875 -0.956 16.442 1.00 97.19 84 LEU A CA 1
ATOM 661 C C . LEU A 1 84 ? -19.392 -2.145 15.605 1.00 97.19 84 LEU A C 1
ATOM 663 O O . LEU A 1 84 ? -18.281 -2.106 15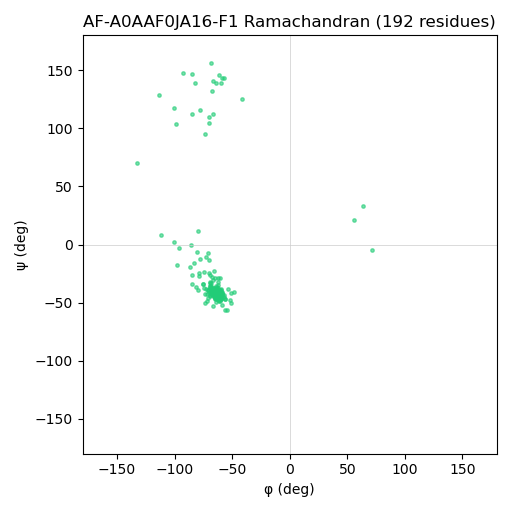.081 1.00 97.19 84 LEU A O 1
ATOM 667 N N . GLU A 1 85 ? -20.212 -3.184 15.454 1.00 97.50 85 GLU A N 1
ATOM 668 C CA . GLU A 1 85 ? -19.917 -4.333 14.594 1.00 97.50 85 GLU A CA 1
ATOM 669 C C . GLU A 1 85 ? -19.805 -3.914 13.122 1.00 97.50 85 GLU A C 1
ATOM 671 O O . GLU A 1 85 ? -18.843 -4.299 12.457 1.00 97.50 85 GLU A O 1
ATOM 676 N N . ALA A 1 86 ? -20.702 -3.049 12.637 1.00 97.69 86 ALA A N 1
ATOM 677 C CA . ALA A 1 86 ? -20.640 -2.510 11.279 1.00 97.69 86 ALA A CA 1
ATOM 678 C C . ALA A 1 86 ? -19.358 -1.698 11.034 1.00 97.69 86 ALA A C 1
ATOM 680 O O . ALA A 1 86 ? -18.665 -1.922 10.042 1.00 97.69 86 ALA A O 1
ATOM 681 N N . VAL A 1 87 ? -18.996 -0.798 11.957 1.00 98.06 87 VAL A N 1
ATOM 682 C CA . VAL A 1 87 ? -17.752 -0.018 11.849 1.00 98.06 87 VAL A CA 1
ATOM 683 C C . VAL A 1 87 ? -16.530 -0.933 11.895 1.00 98.06 87 VAL A C 1
ATOM 685 O O . VAL A 1 87 ? -15.624 -0.761 11.087 1.00 98.06 87 VAL A O 1
ATOM 688 N N . ARG A 1 88 ? -16.505 -1.938 12.780 1.00 98.12 88 ARG A N 1
ATOM 689 C CA . ARG A 1 88 ? -15.416 -2.929 12.843 1.00 98.12 88 ARG A CA 1
ATOM 690 C C . ARG A 1 88 ? -15.282 -3.731 11.551 1.00 98.12 88 ARG A C 1
ATOM 692 O O . ARG A 1 88 ? -14.165 -3.985 11.113 1.00 98.12 88 ARG A O 1
ATOM 699 N N . ALA A 1 89 ? -16.395 -4.133 10.945 1.00 97.88 89 ALA A N 1
ATOM 700 C CA . ALA A 1 89 ? -16.376 -4.847 9.675 1.00 97.88 89 ALA A CA 1
ATOM 701 C C . ALA A 1 89 ? -15.840 -3.954 8.545 1.00 97.88 89 ALA A C 1
ATOM 703 O O . ALA A 1 89 ? -14.970 -4.381 7.789 1.00 97.88 89 ALA A O 1
ATOM 704 N N . ALA A 1 90 ? -16.291 -2.698 8.474 1.00 97.75 90 ALA A N 1
ATOM 705 C CA . ALA A 1 90 ? -15.829 -1.739 7.475 1.00 97.75 90 ALA A CA 1
ATOM 706 C C . ALA A 1 90 ? -14.333 -1.415 7.622 1.00 97.75 90 ALA A C 1
ATOM 708 O O . ALA A 1 90 ? -13.603 -1.422 6.632 1.00 97.75 90 ALA A O 1
ATOM 709 N N . THR A 1 91 ? -13.852 -1.176 8.847 1.00 97.94 91 THR A N 1
ATOM 710 C CA . THR A 1 91 ? -12.426 -0.904 9.090 1.00 97.94 91 THR A CA 1
ATOM 711 C C . THR A 1 91 ? -11.563 -2.119 8.792 1.00 97.94 91 THR A C 1
ATOM 713 O O . THR A 1 91 ? -10.496 -1.970 8.200 1.00 97.94 91 THR A O 1
ATOM 716 N N . ARG A 1 92 ? -12.035 -3.325 9.128 1.00 98.00 92 ARG A N 1
ATOM 717 C CA . ARG A 1 92 ? -11.357 -4.570 8.763 1.00 98.00 92 ARG A CA 1
ATOM 718 C C . ARG A 1 92 ? -11.257 -4.734 7.248 1.00 98.00 92 ARG A C 1
ATOM 720 O O . ARG A 1 92 ? -10.163 -4.984 6.758 1.00 98.00 92 ARG A O 1
ATOM 727 N N . ALA A 1 93 ? -12.350 -4.537 6.513 1.00 97.94 93 ALA A N 1
ATOM 728 C CA . ALA A 1 93 ? -12.351 -4.638 5.055 1.00 97.94 93 ALA A CA 1
ATOM 729 C C . ALA A 1 93 ? -11.420 -3.600 4.404 1.00 97.94 93 ALA A C 1
ATOM 731 O O . ALA A 1 93 ? -10.637 -3.937 3.518 1.00 97.94 93 ALA A O 1
ATOM 732 N N . ALA A 1 94 ? -11.449 -2.349 4.878 1.00 98.00 94 ALA A N 1
ATOM 733 C CA . ALA A 1 94 ? -10.550 -1.301 4.398 1.00 98.00 94 ALA A CA 1
ATOM 734 C C . ALA A 1 94 ? -9.075 -1.631 4.683 1.00 98.00 94 ALA A C 1
ATOM 736 O O . ALA A 1 94 ? -8.217 -1.417 3.827 1.00 98.00 94 ALA A O 1
ATOM 737 N N . TYR A 1 95 ? -8.780 -2.189 5.859 1.00 98.25 95 TYR A N 1
ATOM 738 C CA . TYR A 1 95 ? -7.433 -2.619 6.224 1.00 98.25 95 TYR A CA 1
ATOM 739 C C . TYR A 1 95 ? -6.950 -3.802 5.377 1.00 98.25 95 TYR A C 1
ATOM 741 O O . TYR A 1 95 ? -5.821 -3.787 4.893 1.00 98.25 95 TYR A O 1
ATOM 749 N N . GLU A 1 96 ? -7.795 -4.811 5.165 1.00 98.19 96 GLU A N 1
ATOM 750 C CA . GLU A 1 96 ? -7.483 -5.956 4.303 1.00 98.19 96 GLU A CA 1
ATOM 751 C C . GLU A 1 96 ? -7.233 -5.503 2.856 1.00 98.19 96 GLU A C 1
ATOM 753 O O . GLU A 1 96 ? -6.255 -5.931 2.243 1.00 98.19 96 GLU A O 1
ATOM 758 N N . HIS A 1 97 ? -8.037 -4.567 2.340 1.00 97.75 97 HIS A N 1
ATOM 759 C CA . HIS A 1 97 ? -7.823 -3.968 1.022 1.00 97.75 97 HIS A CA 1
ATOM 760 C C . HIS A 1 97 ? -6.495 -3.201 0.937 1.00 97.75 97 HIS A C 1
ATOM 762 O O . HIS A 1 97 ? -5.733 -3.398 -0.008 1.00 97.75 97 HIS A O 1
ATOM 768 N N . ALA A 1 98 ? -6.184 -2.359 1.928 1.00 98.06 98 ALA A N 1
ATOM 769 C CA . ALA A 1 98 ? -4.913 -1.637 1.978 1.00 98.06 98 ALA A CA 1
ATOM 770 C C . ALA A 1 98 ? -3.720 -2.604 2.017 1.00 98.06 98 ALA A C 1
ATOM 772 O O . ALA A 1 98 ? -2.776 -2.452 1.251 1.00 98.06 98 ALA A O 1
ATOM 773 N N . ARG A 1 99 ? -3.801 -3.665 2.828 1.00 98.19 99 ARG A N 1
ATOM 774 C CA . ARG A 1 99 ? -2.765 -4.703 2.890 1.00 98.19 99 ARG A CA 1
ATOM 775 C C . ARG A 1 99 ? -2.596 -5.462 1.580 1.00 98.19 99 ARG A C 1
ATOM 777 O O . ARG A 1 99 ? -1.466 -5.777 1.216 1.00 98.19 99 ARG A O 1
ATOM 784 N N . ALA A 1 100 ? -3.687 -5.758 0.879 1.00 97.56 100 ALA A N 1
ATOM 785 C CA . ALA A 1 100 ? -3.623 -6.389 -0.434 1.00 97.56 100 ALA A CA 1
ATOM 786 C C . ALA A 1 100 ? -2.965 -5.463 -1.472 1.00 97.56 100 ALA A C 1
ATOM 788 O O . ALA A 1 100 ? -2.120 -5.915 -2.243 1.00 97.56 100 ALA A O 1
ATOM 789 N N . ALA A 1 101 ? -3.298 -4.169 -1.452 1.00 97.00 101 ALA A N 1
ATOM 790 C CA . ALA A 1 101 ? -2.675 -3.170 -2.315 1.00 97.00 101 ALA A CA 1
ATOM 791 C C . ALA A 1 101 ? -1.173 -3.013 -2.017 1.00 97.00 101 ALA A C 1
ATOM 793 O O . ALA A 1 101 ? -0.366 -3.051 -2.944 1.00 97.00 101 ALA A O 1
ATOM 794 N N . ASP A 1 102 ? -0.787 -2.941 -0.741 1.00 97.62 102 ASP A N 1
ATOM 795 C CA . ASP A 1 102 ? 0.617 -2.892 -0.314 1.00 97.62 102 ASP A CA 1
ATOM 796 C C . ASP A 1 102 ? 1.391 -4.139 -0.761 1.00 97.62 102 ASP A C 1
ATOM 798 O O . ASP A 1 102 ? 2.540 -4.046 -1.183 1.00 97.62 102 ASP A O 1
ATOM 802 N N . ALA A 1 103 ? 0.769 -5.320 -0.698 1.00 97.19 103 ALA A N 1
ATOM 803 C CA . ALA A 1 103 ? 1.386 -6.561 -1.158 1.00 97.19 103 ALA A CA 1
ATOM 804 C C . ALA A 1 103 ? 1.554 -6.605 -2.688 1.00 97.19 103 ALA A C 1
ATOM 806 O O . ALA A 1 103 ? 2.524 -7.180 -3.184 1.00 97.19 103 ALA A O 1
ATOM 807 N N . ALA A 1 104 ? 0.631 -5.996 -3.439 1.00 96.81 104 ALA A N 1
ATOM 808 C CA . ALA A 1 104 ? 0.698 -5.901 -4.897 1.00 96.81 104 ALA A CA 1
ATOM 809 C C . ALA A 1 104 ? 1.664 -4.803 -5.386 1.00 96.81 104 ALA A C 1
ATOM 811 O O . ALA A 1 104 ? 2.206 -4.910 -6.490 1.00 96.81 104 ALA A O 1
ATOM 812 N N . TRP A 1 105 ? 1.920 -3.777 -4.569 1.00 97.19 105 TRP A N 1
ATOM 813 C CA . TRP A 1 105 ? 2.727 -2.608 -4.928 1.00 97.19 105 TRP A CA 1
ATOM 814 C C . TRP A 1 105 ? 4.113 -2.946 -5.510 1.00 97.19 105 TRP A C 1
ATOM 816 O O . TRP A 1 105 ? 4.423 -2.457 -6.598 1.00 97.19 105 TRP A O 1
ATOM 826 N N . PRO A 1 106 ? 4.931 -3.840 -4.912 1.00 97.31 106 PRO A N 1
ATOM 827 C CA . PRO A 1 106 ? 6.260 -4.143 -5.440 1.00 97.31 106 PRO A CA 1
ATOM 828 C C . PRO A 1 106 ? 6.238 -4.826 -6.811 1.00 97.31 106 PRO A C 1
ATOM 830 O O . PRO A 1 106 ? 7.245 -4.826 -7.516 1.00 97.31 106 PRO A O 1
ATOM 833 N N . ALA A 1 107 ? 5.139 -5.484 -7.194 1.00 96.75 107 ALA A N 1
ATOM 834 C CA . ALA A 1 107 ? 5.005 -6.055 -8.532 1.00 96.75 107 ALA A CA 1
ATOM 835 C C . ALA A 1 107 ? 4.771 -4.950 -9.566 1.00 96.75 107 ALA A C 1
ATOM 837 O O . ALA A 1 107 ? 5.535 -4.845 -10.523 1.00 96.75 107 ALA A O 1
ATOM 838 N N . VAL A 1 108 ? 3.801 -4.071 -9.303 1.00 96.56 108 VAL A N 1
ATOM 839 C CA . VAL A 1 108 ? 3.484 -2.927 -10.170 1.00 96.56 108 VAL A CA 1
ATOM 840 C C . VAL A 1 108 ? 4.677 -1.979 -10.290 1.00 96.56 108 VAL A C 1
ATOM 842 O O . VAL A 1 108 ? 5.008 -1.525 -11.381 1.00 96.56 108 VAL A O 1
ATOM 845 N N . GLU A 1 109 ? 5.384 -1.720 -9.191 1.00 96.44 109 GLU A N 1
ATOM 846 C CA . GLU A 1 109 ? 6.586 -0.887 -9.195 1.00 96.44 109 GLU A CA 1
ATOM 847 C C . GLU A 1 109 ? 7.713 -1.505 -10.035 1.00 96.44 109 GLU A C 1
ATOM 849 O O . GLU A 1 109 ? 8.411 -0.794 -10.761 1.00 96.44 109 GLU A O 1
ATOM 854 N N . ARG A 1 110 ? 7.883 -2.833 -9.996 1.00 96.00 110 ARG A N 1
ATOM 855 C CA . ARG A 1 110 ? 8.850 -3.524 -10.861 1.00 96.00 110 ARG A CA 1
ATOM 856 C C . ARG A 1 110 ? 8.475 -3.407 -12.333 1.00 96.00 110 ARG A C 1
ATOM 858 O O . ARG A 1 110 ? 9.345 -3.058 -13.127 1.00 96.00 110 ARG A O 1
ATOM 865 N N . GLU A 1 111 ? 7.213 -3.633 -12.685 1.00 95.44 111 GLU A N 1
ATOM 866 C CA . GLU A 1 111 ? 6.717 -3.489 -14.061 1.00 95.44 111 GLU A CA 1
ATOM 867 C C . GLU A 1 111 ? 6.893 -2.054 -14.575 1.00 95.44 111 GLU A C 1
ATOM 869 O O . GLU A 1 111 ? 7.401 -1.830 -15.677 1.00 95.44 111 GLU A O 1
ATOM 874 N N . MET A 1 112 ? 6.556 -1.071 -13.738 1.00 95.06 112 MET A N 1
ATOM 875 C CA . MET A 1 112 ? 6.764 0.345 -14.018 1.00 95.06 112 MET A CA 1
ATOM 876 C C . MET A 1 112 ? 8.249 0.635 -14.271 1.00 95.06 112 MET A C 1
ATOM 878 O O . MET A 1 112 ? 8.613 1.200 -15.304 1.00 95.06 112 MET A O 1
ATOM 882 N N . ASN A 1 113 ? 9.127 0.213 -13.360 1.00 92.94 113 ASN A N 1
ATOM 883 C CA . ASN A 1 113 ? 10.566 0.417 -13.491 1.00 92.94 113 ASN A CA 1
ATOM 884 C C . ASN A 1 113 ? 11.125 -0.271 -14.742 1.00 92.94 113 ASN A C 1
ATOM 886 O O . ASN A 1 113 ? 11.966 0.300 -15.430 1.00 92.94 113 ASN A O 1
ATOM 890 N N . GLU A 1 114 ? 10.657 -1.468 -15.084 1.00 93.44 114 GLU A N 1
ATOM 891 C CA . GLU A 1 114 ? 11.046 -2.170 -16.308 1.00 93.44 114 GLU A CA 1
ATOM 892 C C . GLU A 1 114 ? 10.631 -1.433 -17.580 1.00 93.44 114 GLU A C 1
ATOM 894 O O . GLU A 1 114 ? 11.443 -1.320 -18.505 1.00 93.44 114 GLU A O 1
ATOM 899 N N . ALA A 1 115 ? 9.425 -0.865 -17.608 1.00 92.44 115 ALA A N 1
ATOM 900 C CA . ALA A 1 115 ? 8.983 -0.012 -18.703 1.00 92.44 115 ALA A CA 1
ATOM 901 C C . ALA A 1 115 ? 9.857 1.252 -18.821 1.00 92.44 115 ALA A C 1
ATOM 903 O O . ALA A 1 115 ? 10.302 1.598 -19.920 1.00 92.44 115 ALA A O 1
ATOM 904 N N . TYR A 1 116 ? 10.180 1.902 -17.695 1.00 91.38 116 TYR A N 1
ATOM 905 C CA . TYR A 1 116 ? 10.992 3.124 -17.676 1.00 91.38 116 TYR A CA 1
ATOM 906 C C . TYR A 1 116 ? 12.486 2.903 -17.929 1.00 91.38 116 TYR A C 1
ATOM 908 O O . TYR A 1 116 ? 13.138 3.824 -18.421 1.00 91.38 116 TYR A O 1
ATOM 916 N N . LYS A 1 117 ? 13.050 1.710 -17.677 1.00 90.69 117 LYS A N 1
ATOM 917 C CA . LYS A 1 117 ? 14.486 1.415 -17.900 1.00 9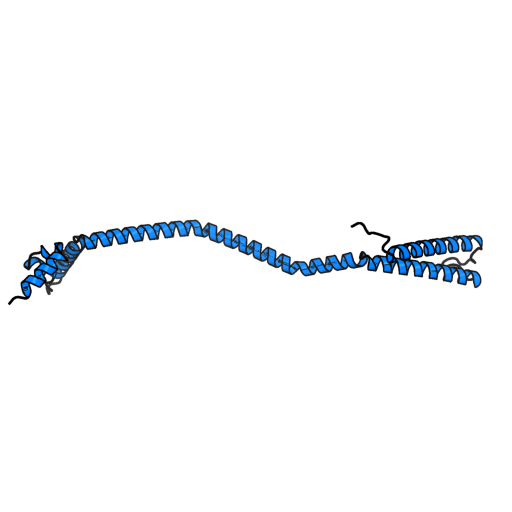0.69 117 LYS A CA 1
ATOM 918 C C . LYS A 1 117 ? 14.967 1.876 -19.281 1.00 90.69 117 LYS A C 1
ATOM 920 O O . LYS A 1 117 ? 16.043 2.463 -19.390 1.00 90.69 117 LYS A O 1
ATOM 925 N N . ARG A 1 118 ? 14.150 1.667 -20.321 1.00 89.25 118 ARG A N 1
ATOM 926 C CA . ARG A 1 118 ? 14.451 2.026 -21.724 1.00 89.25 118 ARG A CA 1
ATOM 927 C C . ARG A 1 118 ? 14.480 3.532 -21.985 1.00 89.25 118 ARG A C 1
ATOM 929 O O . ARG A 1 118 ? 15.148 3.974 -22.914 1.00 89.25 118 ARG A O 1
ATOM 936 N N . PHE A 1 119 ? 13.750 4.293 -21.180 1.00 88.38 119 PHE A N 1
ATOM 937 C CA . PHE A 1 119 ? 13.652 5.748 -21.259 1.00 88.38 119 PHE A CA 1
ATOM 938 C C . PHE A 1 119 ? 14.535 6.444 -20.223 1.00 88.38 119 PHE A C 1
ATOM 940 O O . PHE A 1 119 ? 14.543 7.670 -20.151 1.00 88.38 119 PHE A O 1
ATOM 947 N N . SER A 1 120 ? 15.296 5.680 -19.430 1.00 89.81 120 SER A N 1
ATOM 948 C CA . SER A 1 120 ? 16.268 6.262 -18.515 1.00 89.81 120 SER A CA 1
ATOM 949 C C . SER A 1 120 ? 17.290 7.101 -19.298 1.00 89.81 120 SER A C 1
ATOM 951 O O . SER A 1 120 ? 17.692 6.703 -20.398 1.00 89.81 120 SER A O 1
ATOM 953 N N . PRO A 1 121 ? 17.755 8.241 -18.753 1.00 88.31 121 PRO A N 1
ATOM 954 C CA . PRO A 1 121 ? 18.724 9.095 -19.438 1.00 88.31 121 PRO A CA 1
ATOM 955 C C . PRO A 1 121 ? 19.969 8.324 -19.886 1.00 88.31 121 PRO A C 1
ATOM 957 O O . PRO A 1 121 ? 20.447 8.515 -21.000 1.00 88.31 121 PRO A O 1
ATOM 960 N N . MET A 1 122 ? 20.435 7.387 -19.055 1.00 88.25 122 MET A N 1
ATOM 961 C CA . MET A 1 122 ? 21.564 6.519 -19.378 1.00 88.25 122 MET A CA 1
ATOM 962 C C . MET A 1 122 ? 21.259 5.596 -20.567 1.00 88.25 122 MET A C 1
ATOM 964 O O . MET A 1 122 ? 22.067 5.510 -21.486 1.00 88.25 122 MET A O 1
ATOM 968 N N . ALA A 1 123 ? 20.088 4.945 -20.603 1.00 90.75 123 ALA A N 1
ATOM 969 C CA . ALA A 1 123 ? 19.696 4.087 -21.727 1.00 90.75 123 ALA A CA 1
ATOM 970 C C . ALA A 1 123 ? 19.527 4.870 -23.040 1.00 90.75 123 ALA A C 1
ATOM 972 O O . ALA A 1 123 ? 19.870 4.378 -24.116 1.00 90.75 123 ALA A O 1
ATOM 973 N N . LEU A 1 124 ? 19.024 6.104 -22.969 1.00 90.38 124 LEU A N 1
ATOM 974 C CA . LEU A 1 124 ? 18.926 6.981 -24.136 1.00 90.38 124 LEU A CA 1
ATOM 975 C C . LEU A 1 124 ? 20.312 7.416 -24.634 1.00 90.38 124 LEU A C 1
ATOM 977 O O . LEU A 1 124 ? 20.554 7.418 -25.842 1.00 90.38 124 LEU A O 1
ATOM 981 N N . GLN A 1 125 ? 21.237 7.734 -23.722 1.00 91.06 125 GLN A N 1
ATOM 982 C CA . GLN A 1 125 ? 22.619 8.089 -24.056 1.00 91.06 125 GLN A CA 1
ATOM 983 C C . GLN A 1 125 ? 23.378 6.927 -24.702 1.00 91.06 125 GLN A C 1
ATOM 985 O O . GLN A 1 125 ? 24.021 7.127 -25.735 1.00 91.06 125 GLN A O 1
ATOM 990 N N . THR A 1 126 ? 23.274 5.714 -24.150 1.00 92.88 126 THR A N 1
ATOM 991 C CA . THR A 1 126 ? 23.916 4.525 -24.731 1.00 92.88 126 THR A CA 1
ATOM 992 C C . THR A 1 126 ? 23.320 4.186 -26.093 1.00 92.88 126 THR A C 1
ATOM 994 O O . THR A 1 126 ? 24.061 3.915 -27.034 1.00 92.88 126 THR A O 1
ATOM 997 N N . ARG A 1 127 ? 21.994 4.287 -26.260 1.00 94.00 127 ARG A N 1
ATOM 998 C CA . ARG A 1 127 ? 21.345 4.104 -27.567 1.00 94.00 127 ARG A CA 1
ATOM 999 C C . ARG A 1 127 ? 21.821 5.132 -28.594 1.00 94.00 127 ARG A C 1
ATOM 1001 O O . ARG A 1 127 ? 22.031 4.773 -29.750 1.00 94.00 127 ARG A O 1
ATOM 1008 N N . LEU A 1 128 ? 21.998 6.391 -28.192 1.00 93.31 128 LEU A N 1
ATOM 1009 C CA . LEU A 1 128 ? 22.539 7.435 -29.063 1.00 93.31 128 LEU A CA 1
ATOM 1010 C C . LEU A 1 128 ? 23.985 7.127 -29.476 1.00 93.31 128 LEU A C 1
ATOM 1012 O O . LEU A 1 128 ? 24.315 7.265 -30.652 1.00 93.31 128 LEU A O 1
ATOM 1016 N N . GLN A 1 129 ? 24.815 6.669 -28.537 1.00 94.50 129 GLN A N 1
ATOM 1017 C CA . GLN A 1 129 ? 26.197 6.265 -28.799 1.00 94.50 129 GLN A CA 1
ATOM 1018 C C . GLN A 1 129 ? 26.269 5.079 -29.770 1.00 94.50 129 GLN A C 1
ATOM 1020 O O . GLN A 1 129 ? 26.993 5.145 -30.760 1.00 94.50 129 GLN A O 1
ATOM 1025 N N . LEU A 1 130 ? 25.472 4.030 -29.542 1.00 96.44 130 LEU A N 1
ATOM 1026 C CA . LEU A 1 130 ? 25.389 2.869 -30.436 1.00 96.44 130 LEU A CA 1
ATOM 1027 C C . LEU A 1 130 ? 24.909 3.267 -31.836 1.00 96.44 130 LEU A C 1
ATOM 1029 O O . LEU A 1 130 ? 25.466 2.824 -32.832 1.00 96.44 130 LEU A O 1
ATOM 1033 N N . ALA A 1 131 ? 23.910 4.147 -31.929 1.00 96.06 131 ALA A N 1
ATOM 1034 C CA . ALA A 1 131 ? 23.425 4.648 -33.211 1.00 96.06 131 ALA A CA 1
ATOM 1035 C C . ALA A 1 131 ? 24.456 5.533 -33.938 1.00 96.06 131 ALA A C 1
ATOM 1037 O O . ALA A 1 131 ? 24.410 5.635 -35.165 1.00 96.06 131 ALA A O 1
ATOM 1038 N N . ALA A 1 132 ? 25.347 6.213 -33.211 1.00 96.00 132 ALA A N 1
ATOM 1039 C CA . ALA A 1 132 ? 26.471 6.929 -33.807 1.00 96.00 132 ALA A CA 1
ATOM 1040 C C . ALA A 1 132 ? 27.522 5.942 -34.335 1.00 96.00 132 ALA A C 1
ATOM 1042 O O . ALA A 1 132 ? 27.900 6.053 -35.496 1.00 96.00 132 ALA A O 1
ATOM 1043 N N . ALA A 1 133 ? 27.918 4.949 -33.532 1.00 96.56 133 ALA A N 1
ATOM 1044 C CA . ALA A 1 133 ? 28.851 3.900 -33.947 1.00 96.56 133 ALA A CA 1
ATOM 1045 C C . ALA A 1 133 ? 28.351 3.153 -35.195 1.00 96.56 133 ALA A C 1
ATOM 1047 O O . ALA A 1 133 ? 29.066 3.079 -36.181 1.00 96.56 133 ALA A O 1
ATOM 1048 N N . HIS A 1 134 ? 27.077 2.753 -35.224 1.00 96.88 134 HIS A N 1
ATOM 1049 C CA . HIS A 1 134 ? 26.476 2.104 -36.393 1.00 96.88 134 HIS A CA 1
ATOM 1050 C C . HIS A 1 134 ? 26.581 2.950 -37.669 1.00 96.88 134 HIS A C 1
ATOM 1052 O O . HIS A 1 134 ? 26.955 2.447 -38.718 1.00 96.88 134 HIS A O 1
ATOM 1058 N N . ALA A 1 135 ? 26.287 4.252 -37.585 1.00 95.25 135 ALA A N 1
ATOM 1059 C CA . ALA A 1 135 ? 26.398 5.144 -38.739 1.00 95.25 135 ALA A CA 1
ATOM 1060 C C . ALA A 1 135 ? 27.852 5.337 -39.202 1.00 95.25 135 ALA A C 1
ATOM 1062 O O . ALA A 1 135 ? 28.098 5.574 -40.385 1.00 95.25 135 ALA A O 1
ATOM 1063 N N . HIS A 1 136 ? 28.807 5.269 -38.271 1.00 96.00 136 HIS A N 1
ATOM 1064 C CA . HIS A 1 136 ? 30.226 5.261 -38.598 1.00 96.00 136 HIS A CA 1
ATOM 1065 C C . HIS A 1 136 ? 30.596 3.973 -39.331 1.00 96.00 136 HIS A C 1
ATOM 1067 O O . HIS A 1 136 ? 31.102 4.066 -40.447 1.00 96.00 136 HIS A O 1
ATOM 1073 N N . ASP A 1 137 ? 30.255 2.814 -38.772 1.00 96.81 137 ASP A N 1
ATOM 1074 C CA . ASP A 1 137 ? 30.549 1.503 -39.353 1.00 96.81 137 ASP A CA 1
ATOM 1075 C C . ASP A 1 137 ? 29.921 1.351 -40.749 1.00 96.81 137 ASP A C 1
ATOM 1077 O O . ASP A 1 137 ? 30.591 0.914 -41.679 1.00 96.81 137 ASP A O 1
ATOM 1081 N N . GLU A 1 138 ? 28.675 1.801 -40.943 1.00 94.38 138 GLU A N 1
ATOM 1082 C CA . GLU A 1 138 ? 28.018 1.841 -42.259 1.00 94.38 138 GLU A CA 1
ATOM 1083 C C . GLU A 1 138 ? 28.762 2.739 -43.253 1.00 94.38 138 GLU A C 1
ATOM 1085 O O . GLU A 1 138 ? 28.884 2.401 -44.431 1.00 94.38 138 GLU A O 1
ATOM 1090 N N . SER A 1 139 ? 29.267 3.892 -42.800 1.00 94.56 139 SER A N 1
ATOM 1091 C CA . SER A 1 139 ? 30.028 4.799 -43.664 1.00 94.56 139 SER A CA 1
ATOM 1092 C C . SER A 1 139 ? 31.390 4.223 -44.056 1.00 94.56 139 SER A C 1
ATOM 1094 O O . SER A 1 139 ? 31.798 4.393 -45.202 1.00 94.56 139 SER A O 1
ATOM 1096 N N . GLU A 1 140 ? 32.064 3.522 -43.138 1.00 94.38 140 GLU A N 1
ATOM 1097 C CA . GLU A 1 140 ? 33.331 2.831 -43.406 1.00 94.38 140 GLU A CA 1
ATOM 1098 C C . GLU A 1 140 ? 33.111 1.634 -44.334 1.00 94.38 140 GLU A C 1
ATOM 1100 O O . GLU A 1 140 ? 33.837 1.469 -45.308 1.00 94.38 140 GLU A O 1
ATOM 1105 N N . ALA A 1 141 ? 32.066 0.835 -44.100 1.00 92.56 141 ALA A N 1
ATOM 1106 C CA . ALA A 1 141 ? 31.710 -0.286 -44.964 1.00 92.56 141 ALA A CA 1
ATOM 1107 C C . ALA A 1 141 ? 31.389 0.178 -46.393 1.00 92.56 141 ALA A C 1
ATOM 1109 O O . ALA A 1 141 ? 31.871 -0.416 -47.354 1.00 92.56 141 ALA A O 1
ATOM 1110 N N . LEU A 1 142 ? 30.636 1.274 -46.539 1.00 90.88 142 LEU A N 1
ATOM 1111 C CA . LEU A 1 142 ? 30.332 1.872 -47.839 1.00 90.88 142 LEU A CA 1
ATOM 1112 C C . LEU A 1 142 ? 31.588 2.441 -48.523 1.00 90.88 142 LEU A C 1
ATOM 1114 O O . LEU A 1 142 ? 31.729 2.314 -49.737 1.00 90.88 142 LEU A O 1
ATOM 1118 N N . ALA A 1 143 ? 32.510 3.041 -47.763 1.00 91.69 143 ALA A N 1
ATOM 1119 C CA . ALA A 1 143 ? 33.793 3.509 -48.287 1.00 91.69 143 ALA A CA 1
ATOM 1120 C C . ALA A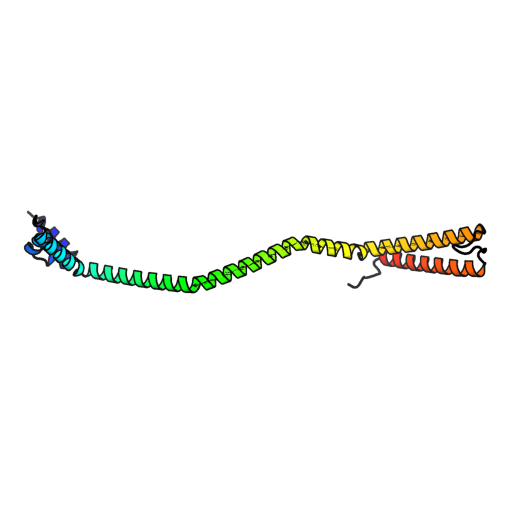 1 143 ? 34.676 2.351 -48.770 1.00 91.69 143 ALA A C 1
ATOM 1122 O O . ALA A 1 143 ? 35.199 2.411 -49.881 1.00 91.69 143 ALA A O 1
ATOM 1123 N N . ASN A 1 144 ? 34.788 1.285 -47.977 1.00 91.38 144 ASN A N 1
ATOM 1124 C CA . ASN A 1 144 ? 35.562 0.098 -48.331 1.00 91.38 144 ASN A CA 1
ATOM 1125 C C . ASN A 1 144 ? 34.974 -0.596 -49.563 1.00 91.38 144 ASN A C 1
ATOM 1127 O O . ASN A 1 144 ? 35.709 -0.880 -50.502 1.00 91.38 144 ASN A O 1
ATOM 1131 N N . ALA A 1 145 ? 33.649 -0.772 -49.618 1.00 89.12 145 ALA A N 1
ATOM 1132 C CA . ALA A 1 145 ? 32.976 -1.362 -50.773 1.00 89.12 145 ALA A CA 1
ATOM 1133 C C . ALA A 1 145 ? 33.224 -0.564 -52.063 1.00 89.12 145 ALA A C 1
ATOM 1135 O O . ALA A 1 145 ? 33.484 -1.150 -53.110 1.00 89.12 145 ALA A O 1
ATOM 1136 N N . TYR A 1 146 ? 33.205 0.770 -51.987 1.00 88.19 146 TYR A N 1
ATOM 1137 C CA . TYR A 1 146 ? 33.513 1.627 -53.132 1.00 88.19 146 TYR A CA 1
ATOM 1138 C C . TYR A 1 146 ? 34.974 1.496 -53.592 1.00 88.19 146 TYR A C 1
ATOM 1140 O O . TYR A 1 146 ? 35.230 1.392 -54.788 1.00 88.19 146 TYR A O 1
ATOM 1148 N N . VAL A 1 147 ? 35.934 1.453 -52.659 1.00 89.25 147 VAL A N 1
ATOM 1149 C CA . VAL A 1 147 ? 37.367 1.281 -52.975 1.00 89.25 147 VAL A CA 1
ATOM 1150 C C . VAL A 1 147 ? 37.656 -0.100 -53.568 1.00 89.25 147 VAL A C 1
ATOM 1152 O O . VAL A 1 147 ? 38.466 -0.220 -54.484 1.00 89.25 147 VAL A O 1
ATOM 1155 N N . GLU A 1 148 ? 36.991 -1.136 -53.063 1.00 88.31 148 GLU A N 1
ATOM 1156 C CA . GLU A 1 148 ? 37.153 -2.521 -53.513 1.00 88.31 148 GLU A CA 1
ATOM 1157 C C . GLU A 1 148 ? 36.361 -2.834 -54.794 1.00 88.31 148 GLU A C 1
ATOM 1159 O O . GLU A 1 148 ? 36.514 -3.917 -55.357 1.00 88.31 148 GLU A O 1
ATOM 1164 N N . GLY A 1 149 ? 35.536 -1.897 -55.281 1.00 79.69 149 GLY A N 1
ATOM 1165 C CA . GLY A 1 149 ? 34.665 -2.119 -56.437 1.00 79.69 149 GLY A CA 1
ATOM 1166 C C . GLY A 1 149 ? 33.624 -3.209 -56.175 1.00 79.69 149 GLY A C 1
ATOM 1167 O O . GLY A 1 149 ? 33.281 -3.976 -57.070 1.00 79.69 149 GLY A O 1
ATOM 1168 N N . LEU A 1 150 ? 33.158 -3.330 -54.932 1.00 76.94 150 LEU A N 1
ATOM 1169 C CA . LEU A 1 150 ? 32.098 -4.255 -54.559 1.00 76.94 150 LEU A CA 1
ATOM 1170 C C . LEU A 1 150 ? 30.725 -3.613 -54.818 1.00 76.94 150 LEU A C 1
ATOM 1172 O O . LEU A 1 150 ? 30.567 -2.397 -54.667 1.00 76.94 150 LEU A O 1
ATOM 1176 N N . PRO A 1 151 ? 29.709 -4.408 -55.194 1.00 68.06 151 PRO A N 1
ATOM 1177 C CA . PRO A 1 151 ? 28.346 -3.906 -55.322 1.00 68.06 151 PRO A CA 1
ATOM 1178 C C . PRO A 1 151 ? 27.847 -3.340 -53.985 1.00 68.06 151 PRO A C 1
ATOM 1180 O O . PRO A 1 151 ? 28.070 -3.936 -52.927 1.00 68.06 151 PRO A O 1
ATOM 1183 N N . ALA A 1 152 ? 27.142 -2.204 -54.027 1.00 61.50 152 ALA A N 1
ATOM 1184 C CA . ALA A 1 152 ? 26.393 -1.736 -52.861 1.00 61.50 152 ALA A CA 1
ATOM 1185 C C . ALA A 1 152 ? 25.326 -2.770 -52.490 1.00 61.50 152 ALA A C 1
ATOM 1187 O O . ALA A 1 152 ? 24.741 -3.421 -53.358 1.00 61.50 152 ALA A O 1
ATOM 1188 N N . THR A 1 153 ? 25.061 -2.890 -51.191 1.00 62.38 153 THR A N 1
ATOM 1189 C CA . THR A 1 153 ? 23.997 -3.724 -50.629 1.00 62.38 153 THR A CA 1
ATOM 1190 C C . THR A 1 153 ? 22.703 -3.625 -51.455 1.00 62.38 153 THR A C 1
ATOM 1192 O O . THR A 1 153 ? 22.194 -2.534 -51.697 1.00 62.38 153 THR A O 1
ATOM 1195 N N . ASP A 1 154 ? 22.208 -4.792 -51.885 1.00 60.12 154 ASP A N 1
ATOM 1196 C CA . ASP A 1 154 ? 21.017 -5.059 -52.718 1.00 60.12 154 ASP A CA 1
ATOM 1197 C C . ASP A 1 154 ? 21.039 -4.689 -54.217 1.00 60.12 154 ASP A C 1
ATOM 1199 O O . ASP A 1 154 ? 20.112 -5.071 -54.935 1.00 60.12 154 ASP A O 1
ATOM 1203 N N . SER A 1 155 ? 22.083 -4.051 -54.753 1.00 60.16 155 SER A N 1
ATOM 1204 C CA . SER A 1 155 ? 22.197 -3.778 -56.199 1.00 60.16 155 SER A CA 1
ATOM 1205 C C . SER A 1 155 ? 23.342 -4.561 -56.838 1.00 60.16 155 SER A C 1
ATOM 1207 O O . SER A 1 155 ? 24.468 -4.486 -56.369 1.00 60.16 155 SER A O 1
ATOM 1209 N N . LEU A 1 156 ? 23.077 -5.278 -57.938 1.00 58.88 156 LEU A N 1
ATOM 1210 C CA . LEU A 1 156 ? 24.092 -6.041 -58.687 1.00 58.88 156 LEU A CA 1
ATOM 1211 C C . LEU A 1 156 ? 25.081 -5.144 -59.466 1.00 58.88 156 LEU A C 1
ATOM 1213 O O . LEU A 1 156 ? 26.054 -5.647 -60.027 1.00 58.88 156 LEU A O 1
ATOM 1217 N N . ASP A 1 157 ? 24.823 -3.836 -59.498 1.00 65.12 157 ASP A N 1
ATOM 1218 C CA . ASP A 1 157 ? 25.611 -2.839 -60.215 1.00 65.12 157 ASP A CA 1
ATOM 1219 C C . ASP A 1 157 ? 26.683 -2.208 -59.314 1.00 65.12 157 ASP A C 1
ATOM 1221 O O . ASP A 1 157 ? 26.503 -2.030 -58.105 1.00 65.12 157 ASP A O 1
ATOM 1225 N N . MET A 1 158 ? 27.812 -1.848 -59.929 1.00 67.75 158 MET A N 1
ATOM 1226 C CA . MET A 1 158 ? 28.864 -1.058 -59.287 1.00 67.75 158 MET A CA 1
ATOM 1227 C C . MET A 1 158 ? 28.302 0.273 -58.784 1.00 67.75 158 MET A C 1
ATOM 1229 O O . MET A 1 158 ? 27.452 0.889 -59.430 1.00 67.75 158 MET A O 1
ATOM 1233 N N . ILE A 1 159 ? 28.795 0.727 -57.634 1.00 75.56 159 ILE A N 1
ATOM 1234 C CA . ILE A 1 159 ? 28.361 1.988 -57.034 1.00 75.56 159 ILE A CA 1
ATOM 1235 C C . ILE A 1 159 ? 28.814 3.144 -57.931 1.00 75.56 159 ILE A C 1
ATOM 1237 O O . ILE A 1 159 ? 30.005 3.416 -58.030 1.00 75.56 159 ILE A O 1
ATOM 1241 N N . ASP A 1 160 ? 27.867 3.841 -58.562 1.00 84.31 160 ASP A N 1
ATOM 1242 C CA . ASP A 1 160 ? 28.156 5.055 -59.330 1.00 84.31 160 ASP A CA 1
ATOM 1243 C C . ASP A 1 160 ? 28.695 6.165 -58.414 1.00 84.31 160 ASP A C 1
ATOM 1245 O O . ASP A 1 160 ? 28.161 6.387 -57.320 1.00 84.31 160 ASP A O 1
ATOM 1249 N N . ASP A 1 161 ? 29.700 6.908 -58.876 1.00 87.69 161 ASP A N 1
ATOM 1250 C CA . ASP A 1 161 ? 30.394 7.959 -58.123 1.00 87.69 161 ASP A CA 1
ATOM 1251 C C . ASP A 1 161 ? 29.416 8.966 -57.503 1.00 87.69 161 ASP A C 1
ATOM 1253 O O . ASP A 1 161 ? 29.549 9.375 -56.343 1.00 87.69 161 ASP A O 1
ATOM 1257 N N . THR A 1 162 ? 28.380 9.359 -58.252 1.00 88.12 162 THR A N 1
ATOM 1258 C CA . THR A 1 162 ? 27.400 10.339 -57.764 1.00 88.12 162 THR A CA 1
ATOM 1259 C C . THR A 1 162 ? 26.547 9.768 -56.633 1.00 88.12 162 THR A C 1
ATOM 1261 O O . THR A 1 162 ? 26.219 10.472 -55.667 1.00 88.12 162 THR A O 1
ATOM 1264 N N . THR A 1 163 ? 26.227 8.475 -56.712 1.00 86.38 163 THR A N 1
ATOM 1265 C CA . THR A 1 163 ? 25.458 7.766 -55.691 1.00 86.38 163 THR A CA 1
ATOM 1266 C C . THR A 1 163 ? 26.301 7.521 -54.444 1.00 86.38 163 THR A C 1
ATOM 1268 O O . THR A 1 163 ? 25.839 7.832 -53.343 1.00 86.38 163 THR A O 1
ATOM 1271 N N . PHE A 1 164 ? 27.563 7.112 -54.600 1.00 90.50 164 PHE A N 1
ATOM 1272 C CA . PHE A 1 164 ? 28.518 6.975 -53.505 1.00 90.50 164 PHE A CA 1
ATOM 1273 C C . PHE A 1 164 ? 28.635 8.274 -52.705 1.00 90.50 164 PHE A C 1
ATOM 1275 O O . PHE A 1 164 ? 28.362 8.297 -51.503 1.00 90.50 164 PHE A O 1
ATOM 1282 N N . VAL A 1 165 ? 28.963 9.385 -53.376 1.00 93.56 165 VAL A N 1
ATOM 1283 C CA . VAL A 1 165 ? 29.188 10.680 -52.716 1.00 93.56 165 VAL A CA 1
ATOM 1284 C C . VAL A 1 165 ? 27.944 11.134 -51.954 1.00 93.56 165 VAL A C 1
ATOM 1286 O O . VAL A 1 165 ? 28.054 11.638 -50.832 1.00 93.56 165 VAL A O 1
ATOM 1289 N N . ARG A 1 166 ? 26.753 10.941 -52.533 1.00 93.19 166 ARG A N 1
ATOM 1290 C CA . ARG A 1 166 ? 25.483 11.298 -51.890 1.00 93.19 166 ARG A CA 1
ATOM 1291 C C . ARG A 1 166 ? 25.234 10.468 -50.629 1.00 93.19 166 ARG A C 1
ATOM 1293 O O . ARG A 1 166 ? 24.913 11.043 -49.587 1.00 93.19 166 ARG A O 1
ATOM 1300 N N . HIS A 1 167 ? 25.382 9.146 -50.711 1.00 90.75 167 HIS A N 1
ATOM 1301 C CA . HIS A 1 167 ? 25.135 8.236 -49.589 1.00 90.75 167 HIS A CA 1
ATOM 1302 C C . HIS A 1 167 ? 26.181 8.397 -48.479 1.00 90.75 167 HIS A C 1
ATOM 1304 O O . HIS A 1 167 ? 25.819 8.539 -47.310 1.00 90.75 167 HIS A O 1
ATOM 1310 N N . TYR A 1 168 ? 27.462 8.490 -48.838 1.00 94.38 168 TYR A N 1
ATOM 1311 C CA . TYR A 1 168 ? 28.550 8.697 -47.886 1.00 94.38 168 TYR A CA 1
ATOM 1312 C C . TYR A 1 168 ? 28.407 10.022 -47.126 1.00 94.38 168 TYR A C 1
ATOM 1314 O O . TYR A 1 168 ? 28.517 10.053 -45.897 1.00 94.38 168 TYR A O 1
ATOM 1322 N N . ARG A 1 169 ? 28.081 11.123 -47.825 1.00 95.62 169 ARG A N 1
ATOM 1323 C CA . ARG A 1 169 ? 27.798 12.409 -47.163 1.00 95.62 169 ARG A CA 1
ATOM 1324 C C . ARG A 1 169 ? 26.629 12.301 -46.195 1.00 95.62 169 ARG A C 1
ATOM 1326 O O . ARG A 1 169 ? 26.747 12.792 -45.076 1.00 95.62 169 ARG A O 1
ATOM 1333 N N . ALA A 1 170 ? 25.529 11.666 -46.596 1.00 95.12 170 ALA A N 1
ATOM 1334 C CA . ALA A 1 170 ? 24.360 11.514 -45.735 1.00 95.12 170 ALA A CA 1
ATOM 1335 C C . ALA A 1 170 ? 24.701 10.756 -44.438 1.00 95.12 170 ALA A C 1
ATOM 1337 O O . ALA A 1 170 ? 24.366 11.234 -43.349 1.00 95.12 170 ALA A O 1
ATOM 1338 N N . LEU A 1 171 ? 25.427 9.635 -44.541 1.00 95.12 171 LEU A N 1
ATOM 1339 C CA . LEU A 1 171 ? 25.867 8.841 -43.390 1.00 95.12 171 LEU A CA 1
ATOM 1340 C C . LEU A 1 171 ? 26.815 9.628 -42.478 1.00 95.12 171 LEU A C 1
ATOM 1342 O O . LEU A 1 171 ? 26.600 9.679 -41.266 1.00 95.12 171 LEU A O 1
ATOM 1346 N N . ARG A 1 172 ? 27.808 10.330 -43.040 1.00 95.62 172 ARG A N 1
ATOM 1347 C CA . ARG A 1 172 ? 28.743 11.151 -42.252 1.00 95.62 172 ARG A CA 1
ATOM 1348 C C . ARG A 1 172 ? 28.075 12.339 -41.575 1.00 95.62 172 ARG A C 1
ATOM 1350 O O . ARG A 1 172 ? 28.339 12.593 -40.402 1.00 95.62 172 ARG A O 1
ATOM 1357 N N . THR A 1 173 ? 27.177 13.048 -42.258 1.00 96.62 173 THR A N 1
ATOM 1358 C CA . THR A 1 173 ? 26.396 14.131 -41.640 1.00 96.62 173 THR A CA 1
ATOM 1359 C C . THR A 1 173 ? 25.567 13.607 -40.467 1.00 96.62 173 THR A C 1
ATOM 1361 O O . THR A 1 173 ? 25.515 14.239 -39.411 1.00 96.62 173 THR A O 1
ATOM 1364 N N . LEU A 1 174 ? 24.949 12.437 -40.624 1.00 96.00 174 LEU A N 1
ATOM 1365 C CA . LEU A 1 174 ? 24.156 11.802 -39.580 1.00 96.00 174 LEU A CA 1
ATOM 1366 C C . LEU A 1 174 ? 25.025 11.321 -38.403 1.00 96.00 174 LEU A C 1
ATOM 1368 O O . LEU A 1 174 ? 24.646 11.562 -37.254 1.00 96.00 174 LEU A O 1
ATOM 1372 N N . TYR A 1 175 ? 26.199 10.739 -38.664 1.00 97.31 175 TYR A N 1
ATOM 1373 C CA . TYR A 1 175 ? 27.197 10.406 -37.644 1.00 97.31 175 TYR A CA 1
ATOM 1374 C C . TYR A 1 175 ? 27.598 11.641 -36.829 1.00 97.31 175 TYR A C 1
ATOM 1376 O O . TYR A 1 175 ? 27.405 11.661 -35.615 1.00 97.31 175 TYR A O 1
ATOM 1384 N N . HIS A 1 176 ? 28.075 12.704 -37.487 1.00 96.44 176 HIS A N 1
ATOM 1385 C CA . HIS A 1 176 ? 28.539 13.912 -36.798 1.00 96.44 176 HIS A CA 1
ATOM 1386 C C . HIS A 1 176 ? 27.421 14.590 -36.004 1.00 96.44 176 HIS A C 1
ATOM 1388 O O . HIS A 1 176 ? 27.648 15.037 -34.882 1.00 96.44 176 HIS A O 1
ATOM 1394 N N . ARG A 1 177 ? 26.189 14.607 -36.531 1.00 96.00 177 ARG A N 1
ATOM 1395 C CA . ARG A 1 177 ? 25.025 15.102 -35.787 1.00 96.00 177 ARG A CA 1
ATOM 1396 C C . ARG A 1 177 ? 24.796 14.301 -34.503 1.00 96.00 177 ARG A C 1
ATOM 1398 O O 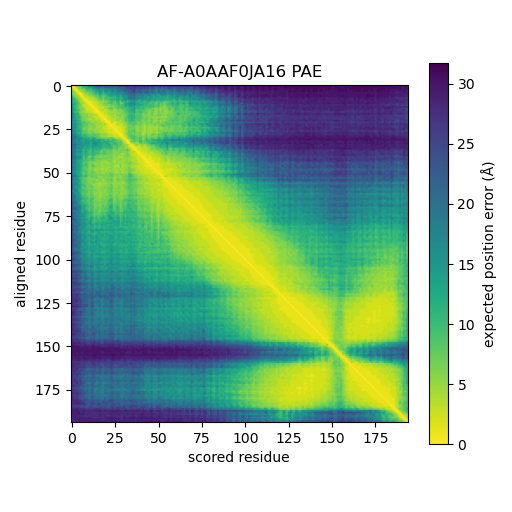. ARG A 1 177 ? 24.564 14.899 -33.457 1.00 96.00 177 ARG A O 1
ATOM 1405 N N . ARG A 1 178 ? 24.838 12.966 -34.568 1.00 95.19 178 ARG A N 1
ATOM 1406 C CA . ARG A 1 178 ? 24.647 12.100 -33.391 1.00 95.19 178 ARG A CA 1
ATOM 1407 C C . ARG A 1 178 ? 25.804 12.218 -32.398 1.00 95.19 178 ARG A C 1
ATOM 1409 O O . ARG A 1 178 ? 25.540 12.272 -31.203 1.00 95.19 178 ARG A O 1
ATOM 1416 N N . ALA A 1 179 ? 27.042 12.321 -32.878 1.00 93.62 179 ALA A N 1
ATOM 1417 C CA . ALA A 1 179 ? 28.230 12.516 -32.050 1.00 93.62 179 ALA A CA 1
ATOM 1418 C C . ALA A 1 179 ? 28.173 13.845 -31.278 1.00 93.62 179 ALA A C 1
ATOM 1420 O O . ALA A 1 179 ? 28.322 13.850 -30.060 1.00 93.62 179 ALA A O 1
ATOM 1421 N N . LEU A 1 180 ? 27.829 14.950 -31.951 1.00 93.12 180 LEU A N 1
ATOM 1422 C CA . LEU A 1 180 ? 27.650 16.256 -31.305 1.00 93.12 180 LEU A CA 1
ATOM 1423 C C . LEU A 1 180 ? 26.535 16.233 -30.254 1.00 93.12 180 LEU A C 1
ATOM 1425 O O . LEU A 1 180 ? 26.689 16.786 -29.167 1.00 93.12 180 LEU A O 1
ATOM 1429 N N . LEU A 1 181 ? 25.407 15.584 -30.556 1.00 90.69 181 LEU A N 1
ATOM 1430 C CA . LEU A 1 181 ? 24.327 15.415 -29.582 1.00 90.69 181 LEU A CA 1
ATOM 1431 C C . LEU A 1 181 ? 24.769 14.561 -28.388 1.00 90.69 181 LEU A C 1
ATOM 1433 O O . LEU A 1 181 ? 24.394 14.860 -27.257 1.00 90.69 181 LEU A O 1
ATOM 1437 N N . HIS A 1 182 ? 25.569 13.519 -28.617 1.00 91.12 182 HIS A N 1
ATOM 1438 C CA . HIS A 1 182 ? 26.112 12.688 -27.548 1.00 91.12 182 HIS A CA 1
ATOM 1439 C C . HIS A 1 182 ? 27.036 13.500 -26.632 1.00 91.12 182 HIS A C 1
ATOM 1441 O O . HIS A 1 182 ? 26.833 13.480 -25.422 1.00 91.12 182 HIS A O 1
ATOM 1447 N N . GLU A 1 183 ? 27.956 14.291 -27.190 1.00 90.12 183 GLU A N 1
ATOM 1448 C CA . GLU A 1 183 ? 28.809 15.209 -26.419 1.00 90.12 183 GLU A CA 1
ATOM 1449 C C . GLU A 1 183 ? 27.988 16.228 -25.612 1.00 90.12 183 GLU A C 1
ATOM 1451 O O . GLU A 1 183 ? 28.260 16.499 -24.444 1.00 90.12 183 GLU A O 1
ATOM 1456 N N . GLN A 1 184 ? 26.923 16.784 -26.190 1.00 88.00 184 GLN A N 1
ATOM 1457 C CA . GLN A 1 184 ? 26.042 17.701 -25.458 1.00 88.00 184 GLN A CA 1
ATOM 1458 C C . GLN A 1 184 ? 25.311 17.011 -24.296 1.00 88.00 184 GLN A C 1
ATOM 1460 O O . GLN A 1 184 ? 25.142 17.615 -23.230 1.00 88.00 184 GLN A O 1
ATOM 1465 N N . CYS A 1 185 ? 24.900 15.755 -24.484 1.00 85.06 185 CYS A N 1
ATOM 1466 C CA . CYS A 1 185 ? 24.292 14.931 -23.443 1.00 85.06 185 CYS A CA 1
ATOM 1467 C C . CYS A 1 185 ? 25.283 14.581 -22.321 1.00 85.06 185 CYS A C 1
ATOM 1469 O O . CYS A 1 185 ? 24.899 14.641 -21.152 1.00 85.06 185 CYS A O 1
ATOM 1471 N N . THR A 1 186 ? 26.539 14.249 -22.638 1.00 84.50 186 THR A N 1
ATOM 1472 C CA . THR A 1 186 ? 27.569 13.926 -21.632 1.00 84.50 186 THR A CA 1
ATOM 1473 C C . THR A 1 186 ? 27.984 15.155 -20.826 1.00 84.50 186 THR A C 1
ATOM 1475 O O . THR A 1 186 ? 28.173 15.061 -19.615 1.00 84.50 186 THR A O 1
ATOM 1478 N N . HIS A 1 187 ? 28.026 16.334 -21.452 1.00 85.69 187 HIS A N 1
ATOM 1479 C CA . HIS A 1 187 ? 28.305 17.609 -20.784 1.00 85.69 187 HIS A CA 1
ATOM 1480 C C . HIS A 1 187 ? 27.098 18.222 -20.039 1.00 85.69 187 HIS A C 1
ATOM 1482 O O . HIS A 1 187 ? 27.164 19.383 -19.637 1.00 85.69 187 HIS A O 1
ATOM 1488 N N . GLN A 1 188 ? 25.997 17.476 -19.853 1.00 67.69 188 GLN A N 1
ATOM 1489 C CA . GLN A 1 188 ? 24.774 17.901 -19.142 1.00 67.69 188 GLN A CA 1
ATOM 1490 C C . GLN A 1 188 ? 24.125 19.193 -19.677 1.00 67.69 188 GLN A C 1
ATOM 1492 O O . GLN A 1 188 ? 23.336 19.844 -18.992 1.00 67.69 188 GLN A O 1
ATOM 1497 N N . ARG A 1 189 ? 24.413 19.567 -20.928 1.00 65.12 189 ARG A N 1
ATOM 1498 C CA . ARG A 1 189 ? 23.803 20.741 -21.575 1.00 65.12 189 ARG A CA 1
ATOM 1499 C C . ARG A 1 189 ? 22.376 20.477 -22.057 1.00 65.12 189 ARG A C 1
ATOM 1501 O O . ARG A 1 189 ? 21.659 21.417 -22.386 1.00 65.12 189 ARG A O 1
ATOM 1508 N N . VAL A 1 190 ? 21.959 19.211 -22.073 1.00 63.00 190 VAL A N 1
ATOM 1509 C CA . VAL A 1 190 ? 20.597 18.779 -22.392 1.00 63.00 190 VAL A CA 1
ATOM 1510 C C . VAL A 1 190 ? 19.849 18.515 -21.086 1.00 63.00 190 VAL A C 1
ATOM 1512 O O . VAL A 1 190 ? 20.063 17.498 -20.430 1.00 63.00 190 VAL A O 1
ATOM 1515 N N . GLN A 1 191 ? 18.972 19.443 -20.703 1.00 60.97 191 GLN A N 1
ATOM 1516 C CA . GLN A 1 191 ? 18.016 19.228 -19.620 1.00 60.97 191 GLN A CA 1
ATOM 1517 C C . GLN A 1 191 ? 16.783 18.524 -20.187 1.00 60.97 191 GLN A C 1
ATOM 1519 O O . GLN A 1 191 ? 16.034 19.103 -20.976 1.00 60.97 191 GLN A O 1
ATOM 1524 N N . TRP A 1 192 ? 16.567 17.275 -19.785 1.00 60.59 192 TRP A N 1
ATOM 1525 C CA . TRP A 1 192 ? 15.314 16.577 -20.053 1.00 60.59 192 TRP A CA 1
ATOM 1526 C C . TRP A 1 192 ? 14.230 17.229 -19.190 1.00 60.59 192 TRP A C 1
ATOM 1528 O O . TRP A 1 192 ? 14.227 17.057 -17.973 1.00 60.59 192 TRP A O 1
ATOM 1538 N N . ARG A 1 193 ? 13.352 18.039 -19.793 1.00 52.62 193 ARG A N 1
ATOM 1539 C CA . ARG A 1 193 ? 12.154 18.519 -19.095 1.00 52.62 193 ARG A CA 1
ATOM 1540 C C . ARG A 1 193 ? 11.212 17.330 -18.916 1.00 52.62 193 ARG A C 1
ATOM 1542 O O . ARG A 1 193 ? 10.704 16.811 -19.906 1.00 52.62 193 ARG A O 1
ATOM 1549 N N . THR A 1 194 ? 11.077 16.892 -17.669 1.00 45.25 194 THR A N 1
ATOM 1550 C CA . THR A 1 194 ? 10.032 15.978 -17.191 1.00 45.25 194 THR A CA 1
ATOM 1551 C C . THR A 1 194 ? 8.666 16.629 -17.276 1.00 45.25 194 THR A C 1
ATOM 1553 O O . THR A 1 194 ? 8.585 17.815 -16.874 1.00 45.25 194 THR A O 1
#

Secondary structure (DSSP, 8-state):
--SHHHHHHHHHHH-TTGGGS-HHHHHHHH---SSHHHHHHHHHHHHHHHHHSHHHHHHHHHHHHHHHHHHHHHHHHHHHHHHHHHHHHHHHHHHHHHHHHHHHHHHHHHHHHHHHHTTSHHHHHHHHHHHHHHHHHHHHHHHHHHHHTPBPTT-SSB--HHHHHHHHHHHHHHHHHHHHHHHHHHTT------